Protein AF-A0A9P5VS42-F1 (afdb_monomer_lite)

Radius of gyration: 31.81 Å; chains: 1; bounding box: 63×38×118 Å

Secondary structure (DSSP, 8-state):
-----------------------HHHHHHHHHHHHHHHHHHHHHHHHHHHHHHHHHHHHS-HHHHHHHHHHHHHHHHHHHHTT-S-----HHHHHHHHHHHT-SS-B--SSTTT-B----SS--TT---SPPPPHHHHHHHHHHHHHHHHHHHHHTT---SS-S--S-HHHHHHHHHHHHHHHHHHHHHT-

Foldseek 3Di:
DDDDDDDDDDDPPPPPPPPDPCDPVNVVVVVVVVVVVVVVVLVVLLVVLLVVLVVVLVPDDPVLNVLLVVLLVVLVVLCVQLVPPDSADDLVSLVLVLCLQLDPDWDDDPDSNSIRLHDAPCQDPPDSDHDRDDLVVSVSSSVSSLSVNSVVCSVVSPDPPDDSDPSVVVVSVVSSVVSNVVVVVVVVVVD

Sequence (191 aa):
DEDASEYRSQRKGKQKAVDGTVTAADVVALQKQARDYALANALAEKQAEILSVSDRQDALAVSTKKHYRRYQAHWMNWCERKKYRDHSVTYSKFLPYVRELVAEEPIIHDDEYHSIKPIRVRADHGGLEGDLPSPETIDAYVKSVIDLYGQQMAMQGQSSSHNTVNLRTKEVVGIIKKYKLRYVLDALGSL

pLDDT: mean 72.6, std 14.82, range [41.28, 93.5]

Structure (mmCIF, N/CA/C/O backbone):
data_AF-A0A9P5VS42-F1
#
_entry.id   AF-A0A9P5VS42-F1
#
loop_
_atom_site.group_PDB
_atom_site.id
_atom_site.type_symbol
_atom_site.label_atom_id
_atom_site.label_alt_id
_atom_site.label_comp_id
_atom_site.label_asym_id
_atom_site.label_entity_id
_atom_site.label_seq_id
_atom_site.pdbx_PDB_ins_code
_atom_site.Cartn_x
_atom_site.Cartn_y
_atom_site.Cartn_z
_atom_site.occupancy
_atom_site.B_iso_or_equiv
_atom_site.auth_seq_id
_atom_site.auth_comp_id
_atom_site.auth_asym_id
_atom_site.auth_atom_id
_atom_site.pdbx_PDB_model_num
ATOM 1 N N . ASP A 1 1 ? -10.498 -24.610 95.181 1.00 41.41 1 ASP A N 1
ATOM 2 C CA . ASP A 1 1 ? -9.927 -24.771 93.835 1.00 41.41 1 ASP A CA 1
ATOM 3 C C . ASP A 1 1 ? -10.964 -25.463 92.977 1.00 41.41 1 ASP A C 1
ATOM 5 O O . ASP A 1 1 ? -11.301 -26.599 93.273 1.00 41.41 1 ASP A O 1
ATOM 9 N N . GLU A 1 2 ? -11.593 -24.906 91.957 1.00 42.28 2 GLU A N 1
ATOM 10 C CA . GLU A 1 2 ? -11.724 -23.582 91.325 1.00 42.28 2 GLU A CA 1
ATOM 11 C C . GLU A 1 2 ? -12.678 -23.927 90.152 1.00 42.28 2 GLU A C 1
ATOM 13 O O . GLU A 1 2 ? -12.458 -24.918 89.463 1.00 42.28 2 GLU A O 1
ATOM 18 N N . ASP A 1 3 ? -13.914 -23.441 90.134 1.00 46.09 3 ASP A N 1
ATOM 19 C CA . ASP A 1 3 ? -14.350 -22.200 89.478 1.00 46.09 3 ASP A CA 1
ATOM 20 C C . ASP A 1 3 ? -14.701 -22.358 87.975 1.00 46.09 3 ASP A C 1
ATOM 22 O O . ASP A 1 3 ? -14.135 -23.185 87.265 1.00 46.09 3 ASP A O 1
ATOM 26 N N . ALA A 1 4 ? -15.652 -21.522 87.535 1.00 47.88 4 ALA A N 1
ATOM 27 C CA . ALA A 1 4 ? -16.219 -21.306 86.192 1.00 47.88 4 ALA A CA 1
ATOM 28 C C . ALA A 1 4 ? -17.232 -22.365 85.681 1.00 47.88 4 ALA A C 1
ATOM 30 O O . ALA A 1 4 ? -16.880 -23.486 85.329 1.00 47.88 4 ALA A O 1
ATOM 31 N N . SER A 1 5 ? -18.556 -22.116 85.673 1.00 49.03 5 SER A N 1
ATOM 32 C CA . SER A 1 5 ? -19.288 -21.112 84.856 1.00 49.03 5 SER A CA 1
ATOM 33 C C . SER A 1 5 ? -18.984 -21.294 83.350 1.00 49.03 5 SER A C 1
ATOM 35 O O . SER A 1 5 ? -17.882 -21.644 82.965 1.00 49.03 5 SER A O 1
ATOM 37 N N . GLU A 1 6 ? -19.849 -21.141 82.357 1.00 47.03 6 GLU A N 1
ATOM 38 C CA . GLU A 1 6 ? -21.172 -20.568 82.175 1.00 47.03 6 GLU A CA 1
ATOM 39 C C . GLU A 1 6 ? -21.483 -20.763 80.666 1.00 47.03 6 GLU A C 1
ATOM 41 O O . GLU A 1 6 ? -20.594 -21.041 79.862 1.00 47.03 6 GLU A O 1
ATOM 46 N N . TYR A 1 7 ? -22.725 -20.517 80.246 1.00 51.84 7 TYR A N 1
ATOM 47 C CA . TYR A 1 7 ? -23.055 -20.052 78.887 1.00 51.84 7 TYR A CA 1
ATOM 48 C C . TYR A 1 7 ? -22.687 -20.924 77.662 1.00 51.84 7 TYR A C 1
ATOM 50 O O . TYR A 1 7 ? -21.667 -20.739 77.001 1.00 51.84 7 TYR A O 1
ATOM 58 N N . ARG A 1 8 ? -23.683 -21.653 77.137 1.00 50.41 8 ARG A N 1
ATOM 59 C CA . ARG A 1 8 ? -23.938 -21.640 75.680 1.00 50.41 8 ARG A CA 1
ATOM 60 C C . ARG A 1 8 ? -25.393 -21.319 75.385 1.00 50.41 8 ARG A C 1
ATOM 62 O O . ARG A 1 8 ? -26.233 -22.165 75.100 1.00 50.41 8 ARG A O 1
ATOM 69 N N . SER A 1 9 ? -25.637 -20.019 75.487 1.00 47.88 9 SER A N 1
ATOM 70 C CA . SER A 1 9 ? -26.827 -19.327 75.033 1.00 47.88 9 SER A CA 1
ATOM 71 C C . SER A 1 9 ? -26.975 -19.422 73.508 1.00 47.88 9 SER A C 1
ATOM 73 O O . SER A 1 9 ? -26.030 -19.221 72.745 1.00 47.88 9 SER A O 1
ATOM 75 N N . GLN A 1 10 ? -28.191 -19.777 73.107 1.00 51.59 10 GLN A N 1
ATOM 76 C CA . GLN A 1 10 ? -28.903 -19.446 71.874 1.00 51.59 10 GLN A CA 1
ATOM 77 C C . GLN A 1 10 ? -28.107 -18.742 70.754 1.00 51.59 10 GLN A C 1
ATOM 79 O O . GLN A 1 10 ? -27.810 -17.552 70.815 1.00 51.59 10 GLN A O 1
ATOM 84 N N . ARG A 1 11 ? -27.942 -19.430 69.618 1.00 48.72 11 ARG A N 1
ATOM 85 C CA . ARG A 1 11 ? -27.836 -18.782 68.300 1.00 48.72 11 ARG A CA 1
ATOM 86 C C . ARG A 1 11 ? -28.871 -19.374 67.345 1.00 48.72 11 ARG A C 1
ATOM 88 O O . ARG A 1 11 ? -28.545 -20.092 66.409 1.00 48.72 11 ARG A O 1
ATOM 95 N N . LYS A 1 12 ? -30.145 -19.035 67.568 1.00 50.22 12 LYS A N 1
ATOM 96 C CA . LYS A 1 12 ? -31.137 -19.000 66.483 1.00 50.22 12 LYS A CA 1
ATOM 97 C C . LYS A 1 12 ? -30.878 -17.724 65.686 1.00 50.22 12 LYS A C 1
ATOM 99 O O . LYS A 1 12 ? -31.441 -16.672 65.979 1.00 50.22 12 LYS A O 1
ATOM 104 N N . GLY A 1 13 ? -29.973 -17.807 64.715 1.00 45.84 13 GLY A N 1
ATOM 105 C CA . GLY A 1 13 ? -29.817 -16.768 63.708 1.00 45.84 13 GLY A CA 1
ATOM 106 C C . GLY A 1 13 ? -31.109 -16.670 62.904 1.00 45.84 13 GLY A C 1
ATOM 107 O O . GLY A 1 13 ? -31.365 -17.502 62.041 1.00 45.84 13 GLY A O 1
ATOM 108 N N . LYS A 1 14 ? -31.943 -15.673 63.216 1.00 50.69 14 LYS A N 1
ATOM 109 C CA . LYS A 1 14 ? -33.011 -15.209 62.330 1.00 50.69 14 LYS A CA 1
ATOM 110 C C . LYS A 1 14 ? -32.352 -14.773 61.020 1.00 50.69 14 LYS A C 1
ATOM 112 O O . LYS A 1 14 ? -31.826 -13.665 60.940 1.00 50.69 14 LYS A O 1
ATOM 117 N N . GLN A 1 15 ? -32.387 -15.628 60.002 1.00 46.88 15 GLN A N 1
ATOM 118 C CA . GLN A 1 15 ? -32.274 -15.178 58.621 1.00 46.88 15 GLN A CA 1
ATOM 119 C C . GLN A 1 15 ? -33.500 -14.306 58.350 1.00 46.88 15 GLN A C 1
ATOM 121 O O . GLN A 1 15 ? -34.604 -14.791 58.116 1.00 46.88 15 GLN A O 1
ATOM 126 N N . LYS A 1 16 ? -33.320 -12.993 58.503 1.00 48.88 16 LYS A N 1
ATOM 127 C CA . LYS A 1 16 ? -34.268 -11.994 58.027 1.00 48.88 16 LYS A CA 1
ATOM 128 C C . LYS A 1 16 ? -34.211 -12.087 56.502 1.00 48.88 16 LYS A C 1
ATOM 130 O O . LYS A 1 16 ? -33.216 -11.676 55.912 1.00 48.88 16 LYS A O 1
ATOM 135 N N . ALA A 1 17 ? -35.232 -12.685 55.892 1.00 51.28 17 ALA A N 1
ATOM 136 C CA . ALA A 1 17 ? -35.464 -12.550 54.464 1.00 51.28 17 ALA A CA 1
ATOM 137 C C . ALA A 1 17 ? -35.619 -11.050 54.188 1.00 51.28 17 ALA A C 1
ATOM 139 O O . ALA A 1 17 ? -36.577 -10.419 54.635 1.00 51.28 17 ALA A O 1
ATOM 140 N N . VAL A 1 18 ? -34.602 -10.456 53.569 1.00 55.94 18 VAL A N 1
ATOM 141 C CA . VAL A 1 18 ? -34.694 -9.108 53.023 1.00 55.94 18 VAL A CA 1
ATOM 142 C C . VAL A 1 18 ? -35.497 -9.263 51.740 1.00 55.94 18 VAL A C 1
ATOM 144 O O . VAL A 1 18 ? -34.938 -9.545 50.686 1.00 55.94 18 VAL A O 1
ATOM 147 N N . ASP A 1 19 ? -36.819 -9.163 51.862 1.00 55.03 19 ASP A N 1
ATOM 148 C CA . ASP A 1 19 ? -37.729 -9.056 50.724 1.00 55.03 19 ASP A CA 1
ATOM 149 C C . ASP A 1 19 ? -37.573 -7.642 50.147 1.00 55.03 19 ASP A C 1
ATOM 151 O O . ASP A 1 19 ? -38.289 -6.699 50.480 1.00 55.03 19 ASP A O 1
ATOM 155 N N . GLY A 1 20 ? -36.504 -7.458 49.376 1.00 58.47 20 GLY A N 1
ATOM 156 C CA . GLY A 1 20 ? -36.245 -6.232 48.641 1.00 58.47 20 GLY A CA 1
ATOM 157 C C . GLY A 1 20 ? -37.013 -6.270 47.330 1.00 58.47 20 GLY A C 1
ATOM 158 O O . GLY A 1 20 ? -36.518 -6.815 46.346 1.00 58.47 20 GLY A O 1
ATOM 159 N N . THR A 1 21 ? -38.214 -5.692 47.297 1.00 68.31 21 THR A N 1
ATOM 160 C CA . THR A 1 21 ? -38.896 -5.378 46.034 1.00 68.31 21 THR A CA 1
ATOM 161 C C . THR A 1 21 ? -38.034 -4.403 45.241 1.00 68.31 21 THR A C 1
ATOM 163 O O . THR A 1 21 ? -37.973 -3.219 45.566 1.00 68.31 21 THR A O 1
ATOM 166 N N . VAL A 1 22 ? -37.355 -4.916 44.215 1.00 70.25 22 VAL A N 1
ATOM 167 C CA . VAL A 1 22 ? -36.596 -4.120 43.245 1.00 70.25 22 VAL A CA 1
ATOM 168 C C . VAL A 1 22 ? -37.559 -3.144 42.579 1.00 70.25 22 VAL A C 1
ATOM 170 O O . VAL A 1 22 ? -38.536 -3.556 41.949 1.00 70.25 22 VAL A O 1
ATOM 173 N N . THR A 1 23 ? -37.315 -1.846 42.735 1.00 79.69 23 THR A N 1
ATOM 174 C CA . THR A 1 23 ? -38.183 -0.822 42.155 1.00 79.69 23 THR A CA 1
ATOM 175 C C . THR A 1 23 ? -37.806 -0.559 40.699 1.00 79.69 23 THR A C 1
ATOM 177 O O . THR A 1 23 ? -36.676 -0.794 40.271 1.00 79.69 23 THR A O 1
ATOM 180 N N . ALA A 1 24 ? -38.737 -0.017 39.909 1.00 76.56 24 ALA A N 1
ATOM 181 C CA . ALA A 1 24 ? -38.441 0.395 38.535 1.00 76.56 24 ALA A CA 1
ATOM 182 C C . ALA A 1 24 ? -37.289 1.422 38.463 1.00 76.56 24 ALA A C 1
ATOM 184 O O . ALA A 1 24 ? -36.537 1.434 37.490 1.00 76.56 24 ALA A O 1
ATOM 185 N N . ALA A 1 25 ? -37.112 2.242 39.506 1.00 77.19 25 ALA A N 1
ATOM 186 C CA . ALA A 1 25 ? -35.998 3.180 39.616 1.00 77.19 25 ALA A CA 1
ATOM 187 C C . ALA A 1 25 ? -34.649 2.460 39.796 1.00 77.19 25 ALA A C 1
ATOM 189 O O . ALA A 1 25 ? -33.671 2.847 39.155 1.00 77.19 25 ALA A O 1
ATOM 190 N N . ASP A 1 26 ? -34.611 1.377 40.580 1.00 79.69 26 ASP A N 1
ATOM 191 C CA . ASP A 1 26 ? -33.409 0.551 40.760 1.00 79.69 26 ASP A CA 1
ATOM 192 C C . ASP A 1 26 ? -33.008 -0.139 39.450 1.00 79.69 26 ASP A C 1
ATOM 194 O O . ASP A 1 26 ? -31.829 -0.173 39.095 1.00 79.69 26 ASP A O 1
ATOM 198 N N . VAL A 1 27 ? -33.989 -0.619 38.676 1.00 75.75 27 VAL A N 1
ATOM 199 C CA . VAL A 1 27 ? -33.749 -1.213 37.349 1.00 75.75 27 VAL A CA 1
ATOM 200 C C . VAL A 1 27 ? -33.161 -0.184 36.379 1.00 75.75 27 VAL A C 1
ATOM 202 O O . VAL A 1 27 ? -32.205 -0.490 35.666 1.00 75.75 27 VAL A O 1
ATOM 205 N N . VAL A 1 28 ? -33.680 1.048 36.361 1.00 79.12 28 VAL A N 1
ATOM 206 C CA . VAL A 1 28 ? -33.161 2.126 35.499 1.00 79.12 28 VAL A CA 1
ATOM 207 C C . VAL A 1 28 ? -31.752 2.552 35.921 1.00 79.12 28 VAL A C 1
ATOM 209 O O . VAL A 1 28 ? -30.892 2.759 35.061 1.00 79.12 28 VAL A O 1
ATOM 212 N N . ALA A 1 29 ? -31.480 2.641 37.225 1.00 79.25 29 ALA A N 1
ATOM 213 C CA . ALA A 1 29 ? -30.151 2.955 37.745 1.00 79.25 29 ALA A CA 1
ATOM 214 C C . ALA A 1 29 ? -29.123 1.871 37.374 1.00 79.25 29 ALA A C 1
ATOM 216 O O . ALA A 1 29 ? -28.041 2.197 36.884 1.00 79.25 29 ALA A O 1
ATOM 217 N N . LEU A 1 30 ? -29.492 0.593 37.504 1.00 77.44 30 LEU A N 1
ATOM 218 C CA . LEU A 1 30 ? -28.666 -0.547 37.090 1.00 77.44 30 LEU A CA 1
ATOM 219 C C . LEU A 1 30 ? -28.407 -0.557 35.578 1.00 77.44 30 LEU A C 1
ATOM 221 O O . LEU A 1 30 ? -27.278 -0.788 35.147 1.00 77.44 30 LEU A O 1
ATOM 225 N N . GLN A 1 31 ? -29.418 -0.259 34.757 1.00 79.06 31 GLN A N 1
ATOM 226 C CA . GLN A 1 31 ? -29.252 -0.153 33.303 1.00 79.06 31 GLN A CA 1
ATOM 227 C C . GLN A 1 31 ? -28.325 0.997 32.906 1.00 79.06 31 GLN A C 1
ATOM 229 O O . GLN A 1 31 ? -27.511 0.843 31.992 1.00 79.06 31 GLN A O 1
ATOM 234 N N . LYS A 1 32 ? -28.428 2.144 33.586 1.00 81.38 32 LYS A N 1
ATOM 235 C CA . LYS A 1 32 ? -27.532 3.281 33.364 1.00 81.38 32 LYS A CA 1
ATOM 236 C C . LYS A 1 32 ? -26.095 2.914 33.727 1.00 81.38 32 LYS A C 1
ATOM 238 O O . LYS A 1 32 ? -25.204 3.092 32.907 1.00 81.38 32 LYS A O 1
ATOM 243 N N . GLN A 1 33 ? -25.888 2.305 34.892 1.00 78.56 33 GLN A N 1
ATOM 244 C CA . GLN A 1 33 ? -24.569 1.864 35.335 1.00 78.56 33 GLN A CA 1
ATOM 245 C C . GLN A 1 33 ? -23.955 0.829 34.381 1.00 78.56 33 GLN A C 1
ATOM 247 O O . GLN A 1 33 ? -22.779 0.935 34.049 1.00 78.56 33 GLN A O 1
ATOM 252 N N . ALA A 1 34 ?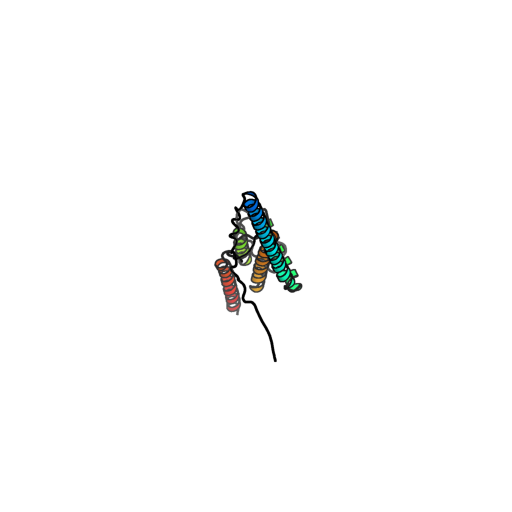 -24.744 -0.127 33.882 1.00 76.50 34 ALA A N 1
ATOM 253 C CA . ALA A 1 34 ? -24.283 -1.103 32.896 1.00 76.50 34 ALA A CA 1
ATOM 254 C C . ALA A 1 34 ? -23.879 -0.448 31.562 1.00 76.50 34 ALA A C 1
ATOM 256 O O . ALA A 1 34 ? -22.876 -0.838 30.965 1.00 76.50 34 ALA A O 1
ATOM 257 N N . ARG A 1 35 ? -24.624 0.570 31.105 1.00 73.88 35 ARG A N 1
ATOM 258 C CA . ARG A 1 35 ? -24.271 1.353 29.908 1.00 73.88 35 ARG A CA 1
ATOM 259 C C . ARG A 1 35 ? -22.996 2.161 30.104 1.00 73.88 35 ARG A C 1
ATOM 261 O O . ARG A 1 35 ? -22.143 2.143 29.224 1.00 73.88 35 ARG A O 1
ATOM 268 N N . ASP A 1 36 ? -22.857 2.823 31.245 1.00 74.25 36 ASP A N 1
ATOM 269 C CA . ASP A 1 36 ? -21.676 3.627 31.561 1.00 74.25 36 ASP A CA 1
ATOM 270 C C . ASP A 1 36 ? -20.424 2.735 31.649 1.00 74.25 36 ASP A C 1
ATOM 272 O O . ASP A 1 36 ? -19.368 3.092 31.129 1.00 74.25 36 ASP A O 1
ATOM 276 N N . TYR A 1 37 ? -20.557 1.525 32.203 1.00 73.81 37 TYR A N 1
ATOM 277 C CA . TYR A 1 37 ? -19.478 0.534 32.242 1.00 73.81 37 TYR A CA 1
ATOM 278 C C . TYR A 1 37 ? -19.110 0.007 30.849 1.00 73.81 37 TYR A C 1
ATOM 280 O O . TYR A 1 37 ? -17.931 -0.109 30.516 1.00 73.81 37 TYR A O 1
ATOM 288 N N . ALA A 1 38 ? -20.108 -0.282 30.009 1.00 71.06 38 ALA A N 1
ATOM 289 C CA . ALA A 1 38 ? -19.880 -0.703 28.628 1.00 71.06 38 ALA A CA 1
ATOM 290 C C . ALA A 1 38 ? -19.185 0.396 27.807 1.00 71.06 38 ALA A C 1
ATOM 292 O O . ALA A 1 38 ? -18.282 0.103 27.025 1.00 71.06 38 ALA A O 1
ATOM 293 N N . LEU A 1 39 ? -19.562 1.661 28.019 1.00 73.31 39 LEU A N 1
ATOM 294 C CA . LEU A 1 39 ? -18.928 2.809 27.377 1.00 73.31 39 LEU A CA 1
ATOM 295 C C . LEU A 1 39 ? -17.478 2.993 27.844 1.00 73.31 39 LEU A C 1
ATOM 297 O O . LEU A 1 39 ? -16.599 3.224 27.017 1.00 73.31 39 LEU A O 1
ATOM 301 N N . ALA A 1 40 ? -17.218 2.864 29.147 1.00 67.38 40 ALA A N 1
ATOM 302 C CA . ALA A 1 40 ? -15.873 2.969 29.707 1.00 67.38 40 ALA A CA 1
ATOM 303 C C . ALA A 1 40 ? -14.943 1.863 29.183 1.00 67.38 40 ALA A C 1
ATOM 305 O O . ALA A 1 40 ? -13.818 2.156 28.780 1.00 67.38 40 ALA A O 1
ATOM 306 N N . ASN A 1 41 ? -15.425 0.619 29.107 1.00 69.25 41 ASN A N 1
ATOM 307 C CA . ASN A 1 41 ? -14.664 -0.488 28.522 1.00 69.25 41 ASN A CA 1
ATOM 308 C C . ASN A 1 41 ? -14.394 -0.262 27.031 1.00 69.25 41 ASN A C 1
ATOM 310 O O . ASN A 1 41 ? -13.257 -0.411 26.593 1.00 69.25 41 ASN A O 1
ATOM 314 N N . ALA A 1 42 ? -15.396 0.183 26.266 1.00 62.47 42 ALA A N 1
ATOM 315 C CA . ALA A 1 42 ? -15.212 0.507 24.854 1.00 62.47 42 ALA A CA 1
ATOM 316 C C . ALA A 1 42 ? -14.181 1.633 24.649 1.00 62.47 42 ALA A C 1
ATOM 318 O O . ALA A 1 42 ? -13.368 1.564 23.731 1.00 62.47 42 ALA A O 1
ATOM 319 N N . LEU A 1 43 ? -14.170 2.657 25.509 1.00 65.06 43 LEU A N 1
ATOM 320 C CA . LEU A 1 43 ? -13.175 3.734 25.467 1.00 65.06 43 LEU A CA 1
ATOM 321 C C . LEU A 1 43 ? -11.764 3.248 25.820 1.00 65.06 43 LEU A C 1
ATOM 323 O O . LEU A 1 43 ? -10.809 3.621 25.139 1.00 65.06 43 LEU A O 1
ATOM 327 N N . ALA A 1 44 ? -11.632 2.401 26.841 1.00 63.06 44 ALA A N 1
ATOM 328 C CA . ALA A 1 44 ? -10.350 1.826 27.238 1.00 63.06 44 ALA A CA 1
ATOM 329 C C . ALA A 1 44 ? -9.769 0.921 26.137 1.00 63.06 44 ALA A C 1
ATOM 331 O O . ALA A 1 44 ? -8.586 1.025 25.812 1.00 63.06 44 ALA A O 1
ATOM 332 N N . GLU A 1 45 ? -10.607 0.097 25.502 1.00 64.62 45 GLU A N 1
ATOM 333 C CA . GLU A 1 45 ? -10.225 -0.715 24.342 1.00 64.62 45 GLU A CA 1
ATOM 334 C C . GLU A 1 45 ? -9.769 0.161 23.164 1.00 64.62 45 GLU A C 1
ATOM 336 O O . GLU A 1 45 ? -8.741 -0.125 22.548 1.00 64.62 45 GLU A O 1
ATOM 341 N N . LYS A 1 46 ? -10.463 1.278 22.894 1.00 58.34 46 LYS A N 1
ATOM 342 C CA . LYS A 1 46 ? -10.052 2.250 21.863 1.00 58.34 46 LYS A CA 1
ATOM 343 C C . LYS A 1 46 ? -8.703 2.890 22.167 1.00 58.34 46 LYS A C 1
ATOM 345 O O . LYS A 1 46 ? -7.876 3.013 21.266 1.00 58.34 46 LYS A O 1
ATOM 350 N N . GLN A 1 47 ? -8.464 3.292 23.414 1.00 57.34 47 GLN A N 1
ATOM 351 C CA . GLN A 1 47 ? -7.182 3.871 23.818 1.00 57.34 47 GLN A CA 1
ATOM 352 C C . GLN A 1 47 ? -6.038 2.861 23.697 1.00 57.34 47 GLN A C 1
ATOM 354 O O . GLN A 1 47 ? -4.990 3.212 23.161 1.00 57.34 47 GLN A O 1
ATOM 359 N N . ALA A 1 48 ? -6.241 1.609 24.113 1.00 56.44 48 ALA A N 1
ATOM 360 C CA . ALA A 1 48 ? -5.235 0.555 23.981 1.00 56.44 48 ALA A CA 1
ATOM 361 C C . ALA A 1 48 ? -4.889 0.250 22.511 1.00 56.44 48 ALA A C 1
ATOM 363 O O . ALA A 1 48 ? -3.724 0.051 22.169 1.00 56.44 48 ALA A O 1
ATOM 364 N N . GLU A 1 49 ? -5.880 0.264 21.619 1.00 56.62 49 GLU A N 1
ATOM 365 C CA . GLU A 1 49 ? -5.679 0.029 20.187 1.00 56.62 49 GLU A CA 1
ATOM 366 C C . GLU A 1 49 ? -4.898 1.171 19.514 1.00 56.62 49 GLU A C 1
ATOM 368 O O . GLU A 1 49 ? -3.937 0.910 18.785 1.00 56.62 49 GLU A O 1
ATOM 373 N N . ILE A 1 50 ? -5.245 2.429 19.810 1.00 56.66 50 ILE A N 1
ATOM 374 C CA . IL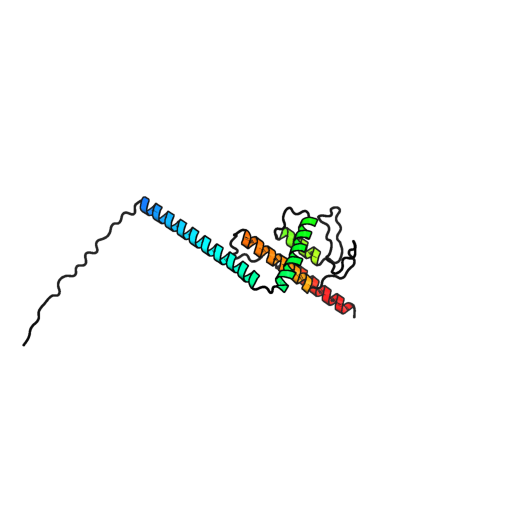E A 1 50 ? -4.523 3.614 19.316 1.00 56.66 50 ILE A CA 1
ATOM 375 C C . ILE A 1 50 ? -3.064 3.589 19.784 1.00 56.66 50 ILE A C 1
ATOM 377 O O . ILE A 1 50 ? -2.157 3.821 18.980 1.00 56.66 50 ILE A O 1
ATOM 381 N N . LEU A 1 51 ? -2.833 3.249 21.056 1.00 57.84 51 LEU A N 1
ATOM 382 C CA . LEU A 1 51 ? -1.487 3.093 21.604 1.00 57.84 51 LEU A CA 1
ATOM 383 C C . LEU A 1 51 ? -0.721 1.977 20.883 1.00 57.84 51 LEU A C 1
ATOM 385 O O . LEU A 1 51 ? 0.410 2.204 20.478 1.00 57.84 51 LEU A O 1
ATOM 389 N N . SER A 1 52 ? -1.348 0.835 20.576 1.00 61.25 52 SER A N 1
ATOM 390 C CA . SER A 1 52 ? -0.679 -0.272 19.867 1.00 61.25 52 SER A CA 1
ATOM 391 C C . SER A 1 52 ? -0.211 0.080 18.446 1.00 61.25 52 SER A C 1
ATOM 393 O O . SER A 1 52 ? 0.821 -0.410 17.979 1.00 61.25 52 SER A O 1
ATOM 395 N N . VAL A 1 53 ? -0.947 0.947 17.743 1.00 57.84 53 VAL A N 1
ATOM 396 C CA . VAL A 1 53 ? -0.566 1.427 16.407 1.00 57.84 53 VAL A CA 1
ATOM 397 C C . VAL A 1 53 ? 0.537 2.478 16.511 1.00 57.84 53 VAL A C 1
ATOM 399 O O . VAL A 1 53 ? 1.477 2.438 15.714 1.00 57.84 53 VAL A O 1
ATOM 402 N N . SER A 1 54 ? 0.469 3.357 17.515 1.00 57.66 54 SER A N 1
ATOM 403 C CA . SER A 1 54 ? 1.539 4.308 17.837 1.00 57.66 54 SER A CA 1
ATOM 404 C C . SER A 1 54 ? 2.838 3.582 18.196 1.00 57.66 54 SER A C 1
ATOM 406 O O . SER A 1 54 ? 3.876 3.854 17.601 1.00 57.66 54 SER A O 1
ATOM 408 N N . ASP A 1 55 ? 2.771 2.572 19.061 1.00 57.94 55 ASP A N 1
ATOM 409 C CA . ASP A 1 55 ? 3.915 1.763 19.485 1.00 57.94 55 ASP A CA 1
ATOM 410 C C . ASP A 1 55 ? 4.525 0.993 18.310 1.00 57.94 55 ASP A C 1
ATOM 412 O O . ASP A 1 55 ? 5.745 0.896 18.181 1.00 57.94 55 ASP A O 1
ATOM 416 N N . ARG A 1 56 ? 3.695 0.482 17.390 1.00 60.66 56 ARG A N 1
ATOM 417 C CA . ARG A 1 56 ? 4.179 -0.167 16.164 1.00 60.66 56 ARG A CA 1
ATOM 418 C C . ARG A 1 56 ? 4.872 0.821 15.232 1.00 60.66 56 ARG A C 1
ATOM 420 O O . ARG A 1 56 ? 5.884 0.469 14.626 1.00 60.66 56 ARG A O 1
ATOM 427 N N . GLN A 1 57 ? 4.350 2.041 15.110 1.00 61.81 57 GLN A N 1
ATOM 428 C CA . GLN A 1 57 ? 5.027 3.097 14.368 1.00 61.81 57 GLN A CA 1
ATOM 429 C C . GLN A 1 57 ? 6.339 3.479 15.038 1.00 61.81 57 GLN A C 1
ATOM 431 O O . GLN A 1 57 ? 7.315 3.697 14.327 1.00 61.81 57 GLN A O 1
ATOM 436 N N . ASP A 1 58 ? 6.400 3.541 16.363 1.00 61.88 58 ASP A N 1
ATOM 437 C CA . ASP A 1 58 ? 7.599 3.890 17.125 1.00 61.88 58 ASP A CA 1
ATOM 438 C C . ASP A 1 58 ? 8.651 2.785 17.163 1.00 61.88 58 ASP A C 1
ATOM 440 O O . ASP A 1 58 ? 9.844 3.087 17.147 1.00 61.88 58 ASP A O 1
ATOM 444 N N . ALA A 1 59 ? 8.234 1.527 17.033 1.00 64.19 59 ALA A N 1
ATOM 445 C CA . ALA A 1 59 ? 9.119 0.382 16.860 1.00 64.19 59 ALA A CA 1
ATOM 446 C C . ALA A 1 59 ? 9.813 0.335 15.483 1.00 64.19 59 ALA A C 1
ATOM 448 O O . ALA A 1 59 ? 10.824 -0.354 15.325 1.00 64.19 59 ALA A O 1
ATOM 449 N N . LEU A 1 60 ? 9.307 1.045 14.465 1.00 69.31 60 LEU A N 1
ATOM 450 C CA . LEU A 1 60 ? 9.971 1.112 13.161 1.00 69.31 60 LEU A CA 1
ATOM 451 C C . LEU A 1 60 ? 11.194 2.033 13.216 1.00 69.31 60 LEU A C 1
ATOM 453 O O . LEU A 1 60 ? 11.109 3.194 13.623 1.00 69.31 60 LEU A O 1
ATOM 457 N N . ALA A 1 61 ? 12.322 1.553 12.686 1.00 76.88 61 ALA A N 1
ATOM 458 C CA . ALA A 1 61 ? 13.518 2.371 12.521 1.00 76.88 61 ALA A CA 1
ATOM 459 C C . ALA A 1 61 ? 13.208 3.658 11.730 1.00 76.88 61 ALA A C 1
ATOM 461 O O . ALA A 1 61 ? 12.484 3.629 10.731 1.00 76.88 61 ALA A O 1
ATOM 462 N N . VAL A 1 62 ? 13.801 4.788 12.131 1.00 77.56 62 VAL A N 1
ATOM 463 C CA . VAL A 1 62 ? 13.568 6.114 11.515 1.00 77.56 62 VAL A CA 1
ATOM 464 C C . VAL A 1 62 ? 13.805 6.098 10.000 1.00 77.56 62 VAL A C 1
ATOM 466 O O . VAL A 1 62 ? 13.036 6.690 9.238 1.00 77.56 62 VAL A O 1
ATOM 469 N N . SER A 1 63 ? 14.826 5.368 9.546 1.00 77.25 63 SER A N 1
ATOM 470 C CA . SER A 1 63 ? 15.102 5.143 8.123 1.00 77.25 63 SER A CA 1
ATOM 471 C C . SER A 1 63 ? 13.932 4.456 7.413 1.00 77.25 63 SER A C 1
ATOM 473 O O . SER A 1 63 ? 13.509 4.898 6.346 1.00 77.25 63 SER A O 1
ATOM 475 N N . THR A 1 64 ? 13.344 3.435 8.036 1.00 75.19 64 THR A N 1
ATOM 476 C CA . THR A 1 64 ? 12.191 2.697 7.502 1.00 75.19 64 THR A CA 1
ATOM 477 C C . THR A 1 64 ? 10.954 3.587 7.430 1.00 75.19 64 THR A C 1
ATOM 479 O O . THR A 1 64 ? 10.300 3.616 6.389 1.00 75.19 64 THR A O 1
ATOM 482 N N . LYS A 1 65 ? 10.685 4.407 8.461 1.00 76.62 65 LYS A N 1
ATOM 483 C CA . LYS A 1 65 ? 9.589 5.396 8.425 1.00 76.62 65 LYS A CA 1
ATOM 484 C C . LYS A 1 65 ? 9.760 6.373 7.256 1.00 76.62 65 LYS A C 1
ATOM 486 O O . LYS A 1 65 ? 8.808 6.650 6.528 1.00 76.62 65 LYS A O 1
ATOM 491 N N . LYS A 1 66 ? 10.983 6.873 7.037 1.00 81.50 66 LYS A N 1
ATOM 492 C CA . LYS A 1 66 ? 11.302 7.776 5.919 1.00 81.50 66 LYS A CA 1
ATOM 493 C C . LYS A 1 66 ? 11.057 7.109 4.562 1.00 81.50 66 LYS A C 1
ATOM 495 O O . LYS A 1 66 ? 10.464 7.732 3.682 1.00 81.50 66 LYS A O 1
ATOM 500 N N . HIS A 1 67 ? 11.467 5.851 4.397 1.00 81.88 67 HIS A N 1
ATOM 501 C CA . HIS A 1 67 ? 11.207 5.091 3.173 1.00 81.88 67 HIS A CA 1
ATOM 502 C C . HIS A 1 67 ? 9.712 4.853 2.947 1.00 81.88 67 HIS A C 1
ATOM 504 O O . HIS A 1 67 ? 9.222 5.086 1.843 1.00 81.88 67 HIS A O 1
ATOM 510 N N . TYR A 1 68 ? 8.967 4.474 3.986 1.00 86.50 68 TYR A N 1
ATOM 511 C CA . TYR A 1 68 ? 7.529 4.221 3.876 1.00 86.50 68 TYR A CA 1
ATOM 512 C C . TYR A 1 68 ? 6.766 5.472 3.460 1.00 86.50 68 TYR A C 1
ATOM 514 O O . TYR A 1 68 ? 5.935 5.382 2.565 1.00 86.50 68 TYR A O 1
ATOM 522 N N . ARG A 1 69 ? 7.117 6.650 3.989 1.00 86.75 69 ARG A N 1
ATOM 523 C CA . ARG A 1 69 ? 6.517 7.921 3.547 1.00 86.75 69 ARG A CA 1
ATOM 524 C C . ARG A 1 69 ? 6.686 8.160 2.046 1.00 86.75 69 ARG A C 1
ATOM 526 O O . ARG A 1 69 ? 5.738 8.579 1.391 1.00 86.75 69 ARG A O 1
ATOM 533 N N . ARG A 1 70 ? 7.861 7.859 1.478 1.00 88.12 70 ARG A N 1
ATOM 534 C CA . ARG A 1 70 ? 8.097 7.990 0.027 1.00 88.12 70 ARG A CA 1
ATOM 535 C C . ARG A 1 70 ? 7.197 7.048 -0.777 1.00 88.12 70 ARG A C 1
ATOM 537 O O . ARG A 1 70 ? 6.627 7.459 -1.784 1.00 88.12 70 ARG A O 1
ATOM 544 N N . TYR A 1 71 ? 7.054 5.802 -0.339 1.00 90.00 71 TYR A N 1
ATOM 545 C CA . TYR A 1 71 ? 6.206 4.817 -1.014 1.00 90.00 71 TYR A CA 1
ATOM 546 C C . TYR A 1 71 ? 4.703 5.090 -0.827 1.00 90.00 71 TYR A C 1
ATOM 548 O O . TYR A 1 71 ? 3.918 4.877 -1.747 1.00 90.00 71 TYR A O 1
ATOM 556 N N . GLN A 1 72 ? 4.302 5.647 0.314 1.00 92.25 72 GLN A N 1
ATOM 557 C CA . GLN A 1 72 ? 2.936 6.108 0.567 1.00 92.25 72 GLN A CA 1
ATOM 558 C C . GLN A 1 72 ? 2.587 7.337 -0.278 1.00 92.25 72 GLN A C 1
ATOM 560 O O . GLN A 1 72 ? 1.490 7.403 -0.825 1.00 92.25 72 GLN A O 1
ATOM 565 N N . ALA A 1 73 ? 3.522 8.272 -0.471 1.00 89.88 73 ALA A N 1
ATOM 566 C CA . ALA A 1 73 ? 3.333 9.383 -1.405 1.00 89.88 73 ALA A CA 1
ATOM 567 C C . ALA A 1 73 ? 3.110 8.878 -2.840 1.00 89.88 73 ALA A C 1
ATOM 569 O O . ALA A 1 73 ? 2.243 9.376 -3.550 1.00 89.88 73 ALA A O 1
ATOM 570 N N . HIS A 1 74 ? 3.824 7.824 -3.246 1.00 91.50 74 HIS A N 1
ATOM 571 C CA . HIS A 1 74 ? 3.593 7.189 -4.542 1.00 91.50 74 HIS A CA 1
ATOM 572 C C . HIS A 1 74 ? 2.170 6.610 -4.673 1.00 91.50 74 HIS A C 1
ATOM 574 O O . HIS A 1 74 ? 1.539 6.770 -5.715 1.00 91.50 74 HIS A O 1
ATOM 580 N N . TRP A 1 75 ? 1.632 5.987 -3.620 1.00 93.50 75 TRP A N 1
ATOM 581 C CA . TRP A 1 75 ? 0.231 5.548 -3.583 1.00 93.50 75 TRP A CA 1
ATOM 582 C C . TRP A 1 75 ? -0.761 6.711 -3.737 1.00 93.50 75 TRP A C 1
ATOM 584 O O . TRP A 1 75 ? -1.740 6.586 -4.473 1.00 93.50 75 TRP A O 1
ATOM 594 N N . MET A 1 76 ? -0.514 7.844 -3.074 1.00 93.31 76 MET A N 1
ATOM 595 C CA . MET A 1 76 ? -1.369 9.033 -3.186 1.00 93.31 76 MET A CA 1
ATOM 596 C C . MET A 1 76 ? -1.351 9.588 -4.614 1.00 93.31 76 MET A C 1
ATOM 598 O O . MET A 1 76 ? -2.406 9.703 -5.230 1.00 93.31 76 MET A O 1
ATOM 602 N N . ASN A 1 77 ? -0.163 9.780 -5.193 1.00 90.81 77 ASN A N 1
ATOM 603 C CA . ASN A 1 77 ? -0.007 10.219 -6.584 1.00 90.81 77 ASN A CA 1
ATOM 604 C C . ASN A 1 77 ? -0.689 9.255 -7.567 1.00 90.81 77 ASN A C 1
ATOM 606 O O . ASN A 1 77 ? -1.295 9.665 -8.558 1.00 90.81 77 ASN A O 1
ATOM 610 N N . TRP A 1 78 ? -0.606 7.949 -7.295 1.00 92.31 78 TRP A N 1
ATOM 611 C CA . TRP A 1 78 ? -1.316 6.944 -8.072 1.00 92.31 78 TRP A CA 1
ATOM 612 C C . TRP A 1 78 ? -2.833 7.124 -7.969 1.00 92.31 78 TRP A C 1
ATOM 614 O O . TRP A 1 78 ? -3.505 7.101 -9.000 1.00 92.31 78 TRP A O 1
ATOM 624 N N . CYS A 1 79 ? -3.370 7.357 -6.768 1.00 92.31 79 CYS A N 1
ATOM 625 C CA . CYS A 1 79 ? -4.797 7.606 -6.577 1.00 92.31 79 CYS A CA 1
ATOM 626 C C . CYS A 1 79 ? -5.271 8.857 -7.332 1.00 92.31 79 CYS A C 1
ATOM 628 O O . CYS A 1 79 ? -6.327 8.820 -7.963 1.00 92.31 79 CYS A O 1
ATOM 630 N N . GLU A 1 80 ? -4.478 9.930 -7.311 1.00 90.88 80 GLU A N 1
ATOM 631 C CA . GLU A 1 80 ? -4.756 11.186 -8.019 1.00 90.88 80 GLU A CA 1
ATOM 632 C C . GLU A 1 80 ? -4.745 11.009 -9.540 1.00 90.88 80 GLU A C 1
ATOM 634 O O . GLU A 1 80 ? -5.666 11.455 -10.232 1.00 90.88 80 GLU A O 1
ATOM 639 N N . ARG A 1 81 ? -3.743 10.303 -10.080 1.00 88.31 81 ARG A N 1
ATOM 640 C CA . ARG A 1 81 ? -3.682 9.963 -11.510 1.00 88.31 81 ARG A CA 1
ATOM 641 C C . ARG A 1 81 ? -4.890 9.132 -11.929 1.00 88.31 81 ARG A C 1
ATOM 643 O O . ARG A 1 81 ? -5.486 9.383 -12.970 1.00 88.31 81 ARG A O 1
ATOM 650 N N . LYS A 1 82 ? -5.288 8.189 -11.078 1.00 88.62 82 LYS A N 1
ATOM 651 C CA . LYS A 1 82 ? -6.505 7.393 -11.220 1.00 88.62 82 LYS A CA 1
ATOM 652 C C . LYS A 1 82 ? -7.757 8.141 -10.755 1.00 88.62 82 LYS A C 1
ATOM 654 O O . LYS A 1 82 ? -8.746 7.490 -10.489 1.00 88.62 82 LYS A O 1
ATOM 659 N N . LYS A 1 83 ? -7.756 9.470 -10.600 1.00 90.44 83 LYS A N 1
ATOM 660 C CA . LYS A 1 83 ? -8.940 10.300 -10.275 1.00 90.44 83 LYS A CA 1
ATOM 661 C C . LYS A 1 83 ? -9.838 9.757 -9.148 1.00 90.44 83 LYS A C 1
ATOM 663 O O . LYS A 1 83 ? -11.047 10.000 -9.146 1.00 90.44 83 LYS A O 1
ATOM 668 N N . TYR A 1 84 ? -9.281 9.027 -8.181 1.00 91.06 84 TYR A N 1
ATOM 669 C CA . TYR A 1 84 ? -10.045 8.619 -7.008 1.00 91.06 84 TYR A CA 1
ATOM 670 C C . TYR A 1 84 ? -10.322 9.850 -6.145 1.00 91.06 84 TYR A C 1
ATOM 672 O O . TYR A 1 84 ? -9.492 10.748 -6.040 1.00 91.06 84 TYR A O 1
ATOM 680 N N . ARG A 1 85 ? -11.501 9.890 -5.516 1.00 90.75 85 ARG A N 1
ATOM 681 C CA . ARG A 1 85 ? -11.900 11.020 -4.660 1.00 90.75 85 ARG A CA 1
ATOM 682 C C . ARG A 1 85 ? -11.070 11.125 -3.381 1.00 90.75 85 ARG A C 1
ATOM 684 O O . ARG A 1 85 ? -10.996 12.196 -2.793 1.00 90.75 85 ARG A O 1
ATOM 691 N N . ASP A 1 86 ? -10.501 10.010 -2.935 1.00 92.94 86 ASP A N 1
ATOM 692 C CA . ASP A 1 86 ? -9.778 9.890 -1.678 1.00 92.94 86 ASP A CA 1
ATOM 693 C C . ASP A 1 86 ? -8.601 8.905 -1.775 1.00 92.94 86 ASP A C 1
ATOM 695 O O . ASP A 1 86 ? -8.552 8.003 -2.620 1.00 92.94 86 ASP A O 1
ATOM 699 N N . HIS A 1 87 ? -7.661 9.044 -0.840 1.00 93.19 87 HIS A N 1
ATOM 700 C CA . HIS A 1 87 ? -6.454 8.213 -0.737 1.00 93.19 87 HIS A CA 1
ATOM 701 C C . HIS A 1 87 ? -6.632 7.006 0.197 1.00 93.19 87 HIS A C 1
ATOM 703 O O . HIS A 1 87 ? -5.650 6.396 0.633 1.00 93.19 87 HIS A O 1
ATOM 709 N N . SER A 1 88 ? -7.883 6.661 0.523 1.00 91.81 88 SER A N 1
ATOM 710 C CA . SER A 1 88 ? -8.209 5.497 1.346 1.00 91.81 88 SER A CA 1
ATOM 711 C C . SER A 1 88 ? -7.706 4.209 0.701 1.00 91.81 88 SER A C 1
ATOM 713 O O . SER A 1 88 ? -7.871 3.989 -0.505 1.00 91.81 88 SER A O 1
ATOM 715 N N . VAL A 1 89 ? -7.100 3.343 1.505 1.00 89.12 89 VAL A N 1
ATOM 716 C CA . VAL A 1 89 ? -6.650 2.026 1.071 1.00 89.12 89 VAL A CA 1
ATOM 717 C C . VAL A 1 89 ? -7.839 1.077 1.119 1.00 89.12 89 VAL A C 1
ATOM 719 O O . VAL A 1 89 ? -8.338 0.709 2.177 1.00 89.12 89 VAL A O 1
ATOM 722 N N . THR A 1 90 ? -8.298 0.675 -0.059 1.00 88.94 90 THR A N 1
ATOM 723 C CA . THR A 1 90 ? -9.377 -0.301 -0.240 1.00 88.94 90 THR A CA 1
ATOM 724 C C . THR A 1 90 ? -8.906 -1.395 -1.184 1.00 88.94 90 THR A C 1
ATOM 726 O O . THR A 1 90 ? -8.021 -1.170 -2.011 1.00 88.94 90 THR A O 1
ATOM 729 N N . TYR A 1 91 ? -9.500 -2.586 -1.100 1.00 83.19 91 TYR A N 1
ATOM 730 C CA . TYR A 1 91 ? -9.116 -3.701 -1.970 1.00 83.19 91 TYR A CA 1
ATOM 731 C C . TYR A 1 91 ? -9.241 -3.365 -3.462 1.00 83.19 91 TYR A C 1
ATOM 733 O O . TYR A 1 91 ? -8.344 -3.674 -4.247 1.00 83.19 91 TYR A O 1
ATOM 741 N N . SER A 1 92 ? -10.332 -2.690 -3.836 1.00 85.19 92 SER A N 1
ATOM 742 C CA . SER A 1 92 ? -10.627 -2.290 -5.215 1.00 85.19 92 SER A CA 1
ATOM 743 C C . SER A 1 92 ? -9.579 -1.347 -5.803 1.00 85.19 92 SER A C 1
ATOM 745 O O . SER A 1 92 ? -9.365 -1.378 -7.007 1.00 85.19 92 SER A O 1
ATOM 747 N N . LYS A 1 93 ? -8.894 -0.556 -4.970 1.00 89.81 93 LYS A N 1
ATOM 748 C CA . LYS A 1 93 ? -7.766 0.293 -5.380 1.00 89.81 93 LYS A CA 1
ATOM 749 C C . LYS A 1 93 ? -6.432 -0.444 -5.294 1.00 89.81 93 LYS A C 1
ATOM 751 O O . LYS A 1 93 ? -5.583 -0.324 -6.173 1.00 89.81 93 LYS A O 1
ATOM 756 N N . PHE A 1 94 ? -6.249 -1.228 -4.235 1.00 89.75 94 PHE A N 1
ATOM 757 C CA . PHE A 1 94 ? -4.971 -1.852 -3.920 1.00 89.75 94 PHE A CA 1
ATOM 758 C C . PHE A 1 94 ? -4.572 -2.926 -4.931 1.00 89.75 94 PHE A C 1
ATOM 760 O O . PHE A 1 94 ? -3.419 -2.978 -5.348 1.00 89.75 94 PHE A O 1
ATOM 767 N N . LEU A 1 95 ? -5.515 -3.755 -5.378 1.00 86.56 95 LEU A N 1
ATOM 768 C CA . LEU A 1 95 ? -5.213 -4.795 -6.358 1.00 86.56 95 LEU A CA 1
ATOM 769 C C . LEU A 1 95 ? -4.758 -4.211 -7.718 1.00 86.56 95 LEU A C 1
ATOM 771 O O . LEU A 1 95 ? -3.700 -4.627 -8.195 1.00 86.56 95 LEU A O 1
ATOM 775 N N . PRO A 1 96 ? -5.470 -3.249 -8.342 1.00 88.50 96 PRO A N 1
ATOM 776 C CA . PRO A 1 96 ? -4.986 -2.578 -9.551 1.00 88.50 96 PRO A CA 1
ATOM 777 C C . PRO A 1 96 ? -3.632 -1.894 -9.370 1.00 88.50 96 PRO A C 1
ATOM 779 O O . PRO A 1 96 ? -2.783 -2.001 -10.250 1.00 88.50 96 PRO A O 1
ATOM 782 N N . TYR A 1 97 ? -3.401 -1.257 -8.219 1.00 91.00 97 TYR A N 1
ATOM 783 C CA . TYR A 1 97 ? -2.104 -0.664 -7.902 1.00 91.00 97 TYR A CA 1
ATOM 784 C C . TYR A 1 97 ? -0.982 -1.703 -7.944 1.00 91.00 97 TYR A C 1
ATOM 786 O O . TYR A 1 97 ? 0.010 -1.505 -8.637 1.00 91.00 97 TYR A O 1
ATOM 794 N N . VAL A 1 98 ? -1.154 -2.849 -7.275 1.00 90.25 98 VAL A N 1
ATOM 795 C CA . VAL A 1 98 ? -0.157 -3.933 -7.287 1.00 90.25 98 VAL A CA 1
ATOM 796 C C . VAL A 1 98 ? 0.067 -4.483 -8.694 1.00 90.25 98 VAL A C 1
ATOM 798 O O . VAL A 1 98 ? 1.202 -4.784 -9.046 1.00 90.25 98 VAL A O 1
ATOM 801 N N . ARG A 1 99 ? -0.980 -4.599 -9.519 1.00 88.44 99 ARG A N 1
ATOM 802 C CA . ARG A 1 99 ? -0.832 -5.033 -10.920 1.00 88.44 99 ARG A CA 1
ATOM 803 C C . ARG A 1 99 ? 0.027 -4.062 -11.725 1.00 88.44 99 ARG A C 1
ATOM 805 O O . ARG A 1 99 ? 0.846 -4.502 -12.518 1.00 88.44 99 ARG A O 1
ATOM 812 N N . GLU A 1 100 ? -0.122 -2.767 -11.480 1.00 90.00 100 GLU A N 1
ATOM 813 C CA . GLU A 1 100 ? 0.677 -1.732 -12.129 1.00 90.00 100 GLU A CA 1
ATOM 814 C C . GLU A 1 100 ? 2.123 -1.680 -11.619 1.00 90.00 100 GLU A C 1
ATOM 816 O O . GLU A 1 100 ? 3.038 -1.450 -12.405 1.00 90.00 100 GLU A O 1
ATOM 821 N N . LEU A 1 101 ? 2.350 -1.988 -10.337 1.00 89.00 101 LEU A N 1
ATOM 822 C CA . LEU A 1 101 ? 3.697 -2.136 -9.775 1.00 89.00 101 LEU A CA 1
ATOM 823 C C . LEU A 1 101 ? 4.534 -3.187 -10.518 1.00 89.00 101 LEU A C 1
ATOM 825 O O . LEU A 1 101 ? 5.732 -2.994 -10.695 1.00 89.00 101 LEU A O 1
ATOM 829 N N . VAL A 1 102 ? 3.912 -4.299 -10.918 1.00 88.88 102 VAL A N 1
ATOM 830 C CA . VAL A 1 102 ? 4.598 -5.459 -11.521 1.00 88.88 102 VAL A CA 1
ATOM 831 C C . VAL A 1 102 ? 4.454 -5.544 -13.043 1.00 88.88 102 VAL A C 1
ATOM 833 O O . VAL A 1 102 ? 4.917 -6.516 -13.653 1.00 88.88 102 VAL A O 1
ATOM 836 N N . ALA A 1 103 ? 3.756 -4.580 -13.646 1.00 85.75 103 ALA A N 1
ATOM 837 C CA . ALA A 1 103 ? 3.516 -4.550 -15.079 1.00 85.75 103 ALA A CA 1
ATOM 838 C C . ALA A 1 103 ? 4.835 -4.340 -15.838 1.00 85.75 103 ALA A C 1
ATOM 840 O O . ALA A 1 103 ? 5.693 -3.551 -15.441 1.00 85.75 103 ALA A O 1
ATOM 841 N N . GLU A 1 104 ? 4.997 -5.069 -16.937 1.00 77.62 104 GLU A N 1
ATOM 842 C CA . GLU A 1 104 ? 6.166 -4.943 -17.815 1.00 77.62 104 GLU A CA 1
ATOM 843 C C . GLU A 1 104 ? 5.918 -3.922 -18.900 1.00 77.62 104 GLU A C 1
ATOM 845 O O . GLU A 1 104 ? 6.782 -3.105 -19.180 1.00 77.62 104 GLU A O 1
ATOM 850 N N . GLU A 1 105 ? 4.718 -3.923 -19.460 1.00 77.19 105 GLU A N 1
ATOM 851 C CA . GLU A 1 105 ? 4.356 -3.059 -20.565 1.00 77.19 105 GLU A CA 1
ATOM 852 C C . GLU A 1 105 ? 3.243 -2.102 -20.143 1.00 77.19 105 GLU A C 1
ATOM 854 O O . GLU A 1 105 ? 2.408 -2.441 -19.292 1.00 77.19 105 GLU A O 1
ATOM 859 N N . PRO A 1 106 ? 3.222 -0.888 -20.710 1.00 76.88 106 PRO A N 1
ATOM 860 C CA . PRO A 1 106 ? 2.073 -0.021 -20.569 1.00 76.88 106 PRO A CA 1
ATOM 861 C C . PRO A 1 106 ? 0.859 -0.642 -21.256 1.00 76.88 106 PRO A C 1
ATOM 863 O O . PRO A 1 106 ? 0.910 -1.000 -22.429 1.00 76.88 106 PRO A O 1
ATOM 866 N N . ILE A 1 107 ? -0.262 -0.705 -20.544 1.00 78.12 107 ILE A N 1
ATOM 867 C CA . ILE A 1 107 ? -1.561 -1.000 -21.151 1.00 78.12 107 ILE A CA 1
ATOM 868 C C . ILE A 1 107 ? -2.291 0.329 -21.230 1.00 78.12 107 ILE A C 1
ATOM 870 O O . ILE A 1 107 ? -2.725 0.863 -20.210 1.00 78.12 107 ILE A O 1
ATOM 874 N N . ILE A 1 108 ? -2.362 0.893 -22.432 1.00 77.06 108 ILE A N 1
ATOM 875 C CA . ILE A 1 108 ? -3.000 2.185 -22.676 1.00 77.06 108 ILE A CA 1
ATOM 876 C C . ILE A 1 108 ? -4.459 1.924 -23.036 1.00 77.06 108 ILE A C 1
ATOM 878 O O . ILE A 1 108 ? -4.754 1.210 -23.991 1.00 77.06 108 ILE A O 1
ATOM 882 N N . HIS A 1 109 ? -5.360 2.490 -22.245 1.00 75.31 109 HIS A N 1
ATOM 883 C CA . HIS A 1 109 ? -6.783 2.547 -22.549 1.00 75.31 109 HIS A CA 1
ATOM 884 C C . HIS A 1 109 ? -7.123 3.936 -23.096 1.00 75.31 109 HIS A C 1
ATOM 886 O O . HIS A 1 109 ? -6.383 4.891 -22.851 1.00 75.31 109 HIS A O 1
ATOM 892 N N . ASP A 1 110 ? -8.253 4.053 -23.800 1.00 75.69 110 ASP A N 1
ATOM 893 C CA . ASP A 1 110 ? -8.731 5.332 -24.353 1.00 75.69 110 ASP A CA 1
ATOM 894 C C . ASP A 1 110 ? -8.889 6.415 -23.274 1.00 75.69 110 ASP A C 1
ATOM 896 O O . ASP A 1 110 ? -8.800 7.609 -23.562 1.00 75.69 110 ASP A O 1
ATOM 900 N N . ASP A 1 111 ? -9.064 6.007 -22.015 1.00 75.06 111 ASP A N 1
ATOM 901 C CA . ASP A 1 111 ? -8.942 6.881 -20.864 1.00 75.06 111 ASP A CA 1
ATOM 902 C C . ASP A 1 111 ? -7.650 6.648 -20.054 1.00 75.06 111 ASP A C 1
ATOM 904 O O . ASP A 1 111 ? -7.189 5.541 -19.744 1.00 75.06 111 ASP A O 1
ATOM 908 N N . GLU A 1 112 ? -7.049 7.762 -19.634 1.00 70.06 11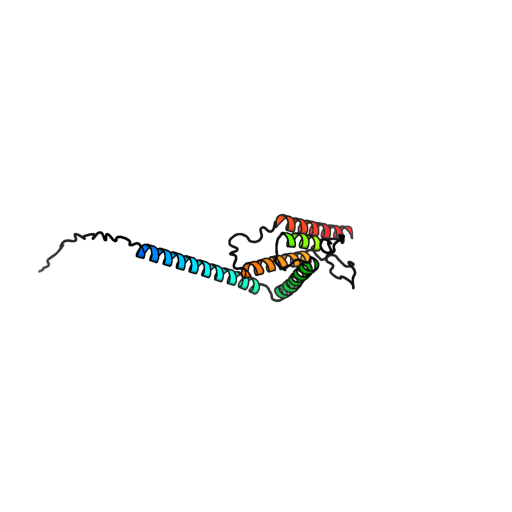2 GLU A N 1
ATOM 909 C CA . GLU A 1 112 ? -5.850 7.738 -18.793 1.00 70.06 112 GLU A CA 1
ATOM 910 C C . GLU A 1 112 ? -6.117 7.055 -17.435 1.00 70.06 112 GLU A C 1
ATOM 912 O O . GLU A 1 112 ? -5.206 6.501 -16.813 1.00 70.06 112 GLU A O 1
ATOM 917 N N . TYR A 1 113 ? -7.380 7.036 -16.996 1.00 69.62 113 TYR A N 1
ATOM 918 C CA . TYR A 1 113 ? -7.805 6.411 -15.750 1.00 69.62 113 TYR A CA 1
ATOM 919 C C . TYR A 1 113 ? -7.599 4.894 -15.760 1.00 69.62 113 TYR A C 1
ATOM 921 O O . TYR A 1 113 ? -7.054 4.357 -14.796 1.00 69.62 113 TYR A O 1
ATOM 929 N N . HIS A 1 114 ? -7.989 4.166 -16.809 1.00 72.50 114 HIS A N 1
ATOM 930 C CA . HIS A 1 114 ? -7.824 2.708 -16.795 1.00 72.50 114 HIS A CA 1
ATOM 931 C C . HIS A 1 114 ? -6.413 2.291 -17.211 1.00 72.50 114 HIS A C 1
ATOM 933 O O . HIS A 1 114 ? -5.975 1.197 -16.861 1.00 72.50 114 HIS A O 1
ATOM 939 N N . SER A 1 115 ? -5.655 3.192 -17.840 1.00 73.94 115 SER A N 1
ATOM 940 C CA . SER A 1 115 ? -4.304 2.928 -18.338 1.00 73.94 115 SER A CA 1
ATOM 941 C C . SER A 1 115 ? -3.329 2.449 -17.252 1.00 73.94 115 SER A C 1
ATOM 943 O O . SER A 1 115 ? -3.123 3.125 -16.240 1.00 73.94 115 SER A O 1
ATOM 945 N N . ILE A 1 116 ? -2.696 1.296 -17.455 1.00 75.19 116 ILE A N 1
ATOM 946 C CA . ILE A 1 116 ? -1.650 0.742 -16.587 1.00 75.19 116 ILE A CA 1
ATOM 947 C C . ILE A 1 116 ? -0.305 1.288 -17.076 1.00 75.19 116 ILE A C 1
ATOM 949 O O . ILE A 1 116 ? 0.108 1.011 -18.196 1.00 75.19 116 ILE A O 1
ATOM 953 N N . LYS A 1 117 ? 0.369 2.078 -16.242 1.00 74.69 117 LYS A N 1
ATOM 954 C CA . LYS A 1 117 ? 1.694 2.663 -16.465 1.00 74.69 117 LYS A CA 1
ATOM 955 C C . LYS A 1 117 ? 2.685 1.998 -15.504 1.00 74.69 117 LYS A C 1
ATOM 957 O O . LYS A 1 117 ? 2.636 2.259 -14.302 1.00 74.69 117 LYS A O 1
ATOM 962 N N . PRO A 1 118 ? 3.561 1.119 -15.997 1.00 76.19 118 PRO A N 1
ATOM 963 C CA . PRO A 1 118 ? 4.413 0.336 -15.125 1.00 76.19 118 PRO A CA 1
ATOM 964 C C . PRO A 1 118 ? 5.438 1.214 -14.392 1.00 76.19 118 PRO A C 1
ATOM 966 O O . PRO A 1 118 ? 5.902 2.225 -14.922 1.00 76.19 118 PRO A O 1
ATOM 969 N N . ILE A 1 119 ? 5.806 0.829 -13.166 1.00 79.31 119 ILE A N 1
ATOM 970 C CA . ILE A 1 119 ? 6.845 1.545 -12.413 1.00 79.31 119 ILE A CA 1
ATOM 971 C C . ILE A 1 119 ? 8.225 1.283 -13.018 1.00 79.31 119 ILE A C 1
ATOM 973 O O . ILE A 1 119 ? 8.549 0.159 -13.411 1.00 79.31 119 ILE A O 1
ATOM 977 N N . ARG A 1 120 ? 9.055 2.333 -13.028 1.00 76.62 120 ARG A N 1
ATOM 978 C CA . ARG A 1 120 ? 10.456 2.315 -13.457 1.00 76.62 120 ARG A CA 1
ATOM 979 C C . ARG A 1 120 ? 11.360 2.957 -12.416 1.00 76.62 120 ARG A C 1
ATOM 981 O O . ARG A 1 120 ? 10.981 3.942 -11.784 1.00 76.62 120 ARG A O 1
ATOM 988 N N . VAL A 1 121 ? 12.561 2.403 -12.242 1.00 62.91 121 VAL A N 1
ATOM 989 C CA . VAL A 1 121 ? 13.568 2.927 -11.295 1.00 62.91 121 VAL A CA 1
ATOM 990 C C . VAL A 1 121 ? 14.172 4.248 -11.788 1.00 62.91 121 VAL A C 1
ATOM 992 O O . VAL A 1 121 ? 14.510 5.112 -10.977 1.00 62.91 121 VAL A O 1
ATOM 995 N N . ARG A 1 122 ? 14.272 4.422 -13.110 1.00 60.09 122 ARG A N 1
ATOM 996 C CA . ARG A 1 122 ? 14.802 5.612 -13.785 1.00 60.09 122 ARG A CA 1
ATOM 997 C C . ARG A 1 122 ? 13.847 6.007 -14.903 1.00 60.09 122 ARG A C 1
ATOM 999 O O . ARG A 1 122 ? 14.078 5.663 -16.044 1.00 60.09 122 ARG A O 1
ATOM 1006 N N . ALA A 1 123 ? 12.718 6.611 -14.547 1.00 57.84 123 ALA A N 1
ATOM 1007 C CA . ALA A 1 123 ? 11.843 7.192 -15.557 1.00 57.84 123 ALA A CA 1
ATOM 1008 C C . ALA A 1 123 ? 12.522 8.461 -16.091 1.00 57.84 123 ALA A C 1
ATOM 1010 O O . ALA A 1 123 ? 12.517 9.499 -15.423 1.00 57.84 123 ALA A O 1
ATOM 1011 N N . ASP A 1 124 ? 13.162 8.354 -17.249 1.00 51.88 124 ASP A N 1
ATOM 1012 C CA . ASP A 1 124 ? 13.817 9.482 -17.910 1.00 51.88 124 ASP A CA 1
ATOM 1013 C C . ASP A 1 124 ? 12.749 10.465 -18.410 1.00 51.88 124 ASP A C 1
ATOM 1015 O O . ASP A 1 124 ? 11.630 10.048 -18.685 1.00 51.88 124 ASP A O 1
ATOM 1019 N N . HIS A 1 125 ? 13.061 11.766 -18.477 1.00 46.50 125 HIS A N 1
ATOM 1020 C CA . HIS A 1 125 ? 12.160 12.905 -18.748 1.00 46.50 125 HIS A CA 1
ATOM 1021 C C . HIS A 1 125 ? 10.996 12.655 -19.746 1.00 46.50 125 HIS A C 1
ATOM 1023 O O . HIS A 1 125 ? 11.025 13.119 -20.882 1.00 46.50 125 HIS A O 1
ATOM 1029 N N . GLY A 1 126 ? 9.931 11.980 -19.297 1.00 53.44 126 GLY A N 1
ATOM 1030 C CA . GLY A 1 126 ? 8.724 11.678 -20.078 1.00 53.44 126 GLY A CA 1
ATOM 1031 C C . GLY A 1 126 ? 8.648 10.281 -20.719 1.00 53.44 126 GLY A C 1
ATOM 1032 O O . GLY A 1 126 ? 7.630 9.980 -21.339 1.00 53.44 126 GLY A O 1
ATOM 1033 N N . GLY A 1 127 ? 9.661 9.426 -20.562 1.00 54.66 127 GLY A N 1
ATOM 1034 C CA . GLY A 1 127 ? 9.699 8.053 -21.074 1.00 54.66 127 GLY A CA 1
ATOM 1035 C C . GLY A 1 127 ? 9.303 6.984 -20.045 1.00 54.66 127 GLY A C 1
ATOM 1036 O O . GLY A 1 127 ? 9.409 7.177 -18.835 1.00 54.66 127 GLY A O 1
ATOM 1037 N N . LEU A 1 128 ? 8.855 5.826 -20.545 1.00 59.16 128 LEU A N 1
ATOM 1038 C CA . LEU A 1 128 ? 8.698 4.578 -19.772 1.00 59.16 128 LEU A CA 1
ATOM 1039 C C . LEU A 1 128 ? 9.962 3.695 -19.823 1.00 59.16 128 LEU A C 1
ATOM 1041 O O . LEU A 1 128 ? 9.929 2.537 -19.393 1.00 59.16 128 LEU A O 1
ATOM 1045 N N . GLU A 1 129 ? 11.050 4.229 -20.378 1.00 57.59 129 GLU A N 1
ATOM 1046 C CA . GLU A 1 129 ? 12.360 3.585 -20.399 1.00 57.59 129 GLU A CA 1
ATOM 1047 C C . GLU A 1 129 ? 12.934 3.553 -18.979 1.00 57.59 129 GLU A C 1
ATOM 1049 O O . GLU A 1 129 ? 12.732 4.483 -18.201 1.00 57.59 129 GLU A O 1
ATOM 1054 N N . GLY A 1 130 ? 13.558 2.435 -18.610 1.00 66.31 130 GLY A N 1
ATOM 1055 C CA . GLY A 1 130 ? 14.139 2.208 -17.290 1.00 66.31 130 GLY A CA 1
ATOM 1056 C C . GLY A 1 130 ? 13.993 0.761 -16.822 1.00 66.31 130 GLY A C 1
ATOM 1057 O O . GLY A 1 130 ? 13.165 0.002 -17.327 1.00 66.31 130 GLY A O 1
ATOM 1058 N N . ASP A 1 131 ? 14.783 0.388 -15.817 1.00 73.25 131 ASP A N 1
ATOM 1059 C CA . ASP A 1 131 ? 14.730 -0.959 -15.255 1.00 73.25 131 ASP A CA 1
ATOM 1060 C C . ASP A 1 131 ? 13.447 -1.187 -14.452 1.00 73.25 131 ASP A C 1
ATOM 1062 O O . ASP A 1 131 ? 12.928 -0.288 -13.765 1.00 73.25 131 ASP A O 1
ATOM 1066 N N . LEU A 1 132 ? 12.969 -2.431 -14.500 1.00 81.25 132 LEU A N 1
ATOM 1067 C CA . LEU A 1 132 ? 11.935 -2.910 -13.598 1.00 81.25 132 LEU A CA 1
ATOM 1068 C C . LEU A 1 132 ? 12.433 -2.845 -12.143 1.00 81.25 132 LEU A C 1
ATOM 1070 O O . LEU A 1 132 ? 13.589 -3.170 -11.858 1.00 81.25 132 LEU A O 1
ATOM 1074 N N . PRO A 1 133 ? 11.573 -2.446 -11.192 1.00 84.94 133 PRO A N 1
ATOM 1075 C CA . PRO A 1 133 ? 11.940 -2.411 -9.782 1.00 84.94 133 PRO A CA 1
ATOM 1076 C C . PRO A 1 133 ? 12.297 -3.808 -9.263 1.00 84.94 133 PRO A C 1
ATOM 1078 O O . PRO A 1 133 ? 11.636 -4.796 -9.585 1.00 84.94 133 PRO A O 1
ATOM 1081 N N . SER A 1 134 ? 13.303 -3.901 -8.392 1.00 86.25 134 SER A N 1
ATOM 1082 C CA . SER A 1 134 ? 13.641 -5.185 -7.771 1.00 86.25 134 SER A CA 1
ATOM 1083 C C . SER A 1 134 ? 12.454 -5.736 -6.961 1.00 86.25 134 SER A C 1
ATOM 1085 O O . SER A 1 134 ? 11.623 -4.960 -6.463 1.00 86.25 134 SER A O 1
ATOM 1087 N N . PRO A 1 135 ? 12.355 -7.060 -6.760 1.00 84.62 135 PRO A N 1
ATOM 1088 C CA . PRO A 1 135 ? 11.286 -7.626 -5.947 1.00 84.62 135 PRO A CA 1
ATOM 1089 C C . PRO A 1 135 ? 11.222 -7.084 -4.511 1.00 84.62 135 PRO A C 1
ATOM 1091 O O . PRO A 1 135 ? 10.134 -6.949 -3.953 1.00 84.62 135 PRO A O 1
ATOM 1094 N N . GLU A 1 136 ? 12.359 -6.726 -3.916 1.00 84.19 136 GLU A N 1
ATOM 1095 C CA . GLU A 1 136 ? 12.444 -6.102 -2.589 1.00 84.19 136 GLU A CA 1
ATOM 1096 C C . GLU A 1 136 ? 11.822 -4.706 -2.597 1.00 84.19 136 GLU A C 1
ATOM 1098 O O . GLU A 1 136 ? 11.151 -4.308 -1.643 1.00 84.19 136 GLU A O 1
ATOM 1103 N N . THR A 1 137 ? 12.008 -3.973 -3.696 1.00 87.50 137 THR A N 1
ATOM 1104 C CA . THR A 1 137 ? 11.397 -2.658 -3.896 1.00 87.50 137 THR A CA 1
ATOM 1105 C C . THR A 1 137 ? 9.877 -2.786 -3.990 1.00 87.50 137 THR A C 1
ATOM 1107 O O . THR A 1 137 ? 9.158 -2.032 -3.332 1.00 87.50 137 THR A O 1
ATOM 1110 N N . ILE A 1 138 ? 9.371 -3.777 -4.734 1.00 86.94 138 ILE A N 1
ATOM 1111 C CA . ILE A 1 138 ? 7.932 -4.081 -4.801 1.00 86.94 138 ILE A CA 1
ATOM 1112 C C . ILE A 1 138 ? 7.373 -4.449 -3.425 1.00 86.94 138 ILE A C 1
ATOM 1114 O O . ILE A 1 138 ? 6.343 -3.910 -3.011 1.00 86.94 138 ILE A O 1
ATOM 1118 N N . ASP A 1 139 ? 8.070 -5.309 -2.680 1.00 84.69 139 ASP A N 1
ATOM 1119 C CA . ASP A 1 139 ? 7.681 -5.668 -1.316 1.00 84.69 139 ASP A CA 1
ATOM 1120 C C . ASP A 1 139 ? 7.618 -4.430 -0.406 1.00 84.69 139 ASP A C 1
ATOM 1122 O O . ASP A 1 139 ? 6.716 -4.328 0.429 1.00 84.69 139 ASP A O 1
ATOM 1126 N N . ALA A 1 140 ? 8.541 -3.476 -0.560 1.00 85.12 140 ALA A N 1
ATOM 1127 C CA . ALA A 1 140 ? 8.548 -2.239 0.217 1.00 85.12 140 ALA A CA 1
ATOM 1128 C C . ALA A 1 140 ? 7.336 -1.345 -0.098 1.00 85.12 140 ALA A C 1
ATOM 1130 O O . ALA A 1 140 ? 6.688 -0.859 0.835 1.00 85.12 140 ALA A O 1
ATOM 1131 N N . TYR A 1 141 ? 6.968 -1.193 -1.377 1.00 90.00 141 TYR A N 1
ATOM 1132 C CA . TYR A 1 141 ? 5.734 -0.503 -1.773 1.00 90.00 141 TYR A CA 1
ATOM 1133 C C . TYR A 1 141 ? 4.503 -1.148 -1.134 1.00 90.00 141 TYR A C 1
ATOM 1135 O O . TYR A 1 141 ? 3.720 -0.465 -0.473 1.00 90.00 141 TYR A O 1
ATOM 1143 N N . VAL A 1 142 ? 4.355 -2.465 -1.279 1.00 89.38 142 VAL A N 1
ATOM 1144 C CA . VAL A 1 142 ? 3.209 -3.222 -0.756 1.00 89.38 142 VAL A CA 1
ATOM 1145 C C . VAL A 1 142 ? 3.110 -3.097 0.764 1.00 89.38 142 VAL A C 1
ATOM 1147 O O . VAL A 1 142 ? 2.046 -2.757 1.282 1.00 89.38 142 VAL A O 1
ATOM 1150 N N . LYS A 1 143 ? 4.220 -3.291 1.485 1.00 85.69 143 LYS A N 1
ATOM 1151 C CA . LYS A 1 143 ? 4.263 -3.144 2.947 1.00 85.69 143 LYS A CA 1
ATOM 1152 C C . LYS A 1 143 ? 3.890 -1.732 3.393 1.00 85.69 143 LYS A C 1
ATOM 1154 O O . LYS A 1 143 ? 3.125 -1.595 4.341 1.00 85.69 143 LYS A O 1
ATOM 1159 N N . SER A 1 144 ? 4.360 -0.698 2.694 1.00 90.00 144 SER A N 1
ATOM 1160 C CA . SER A 1 144 ? 4.046 0.693 3.043 1.00 90.00 144 SER A CA 1
ATOM 1161 C C . SER A 1 144 ? 2.558 1.043 2.893 1.00 90.00 144 SER A C 1
ATOM 1163 O O . SER A 1 144 ? 2.036 1.832 3.679 1.00 90.00 144 SER A O 1
ATOM 1165 N N . VAL A 1 145 ? 1.861 0.443 1.919 1.00 89.88 145 VAL A N 1
ATOM 1166 C CA . VAL A 1 145 ? 0.421 0.661 1.699 1.00 89.88 145 VAL A CA 1
ATOM 1167 C C . VAL A 1 145 ? -0.415 -0.134 2.703 1.00 89.88 145 VAL A C 1
ATOM 1169 O O . VAL A 1 145 ? -1.421 0.370 3.196 1.00 89.88 145 VAL A O 1
ATOM 1172 N N . ILE A 1 146 ? 0.020 -1.343 3.069 1.00 85.94 146 ILE A N 1
ATOM 1173 C CA . ILE A 1 146 ? -0.585 -2.108 4.172 1.00 85.94 146 ILE A CA 1
ATOM 1174 C C . ILE A 1 146 ? -0.430 -1.352 5.498 1.00 85.94 146 ILE A C 1
ATOM 1176 O O . ILE A 1 146 ? -1.371 -1.290 6.285 1.00 85.94 146 ILE A O 1
ATOM 1180 N N . ASP A 1 147 ? 0.737 -0.752 5.734 1.00 85.00 147 ASP A N 1
ATOM 1181 C CA . ASP A 1 147 ? 0.967 0.109 6.892 1.00 85.00 147 ASP A CA 1
ATOM 1182 C C . ASP A 1 147 ? 0.028 1.326 6.873 1.00 85.00 147 ASP A C 1
ATOM 1184 O O . ASP A 1 147 ? -0.667 1.571 7.855 1.00 85.00 147 ASP A O 1
ATOM 1188 N N . LEU A 1 148 ? -0.102 2.013 5.729 1.00 88.69 148 LEU A N 1
ATOM 1189 C CA . LEU A 1 148 ? -1.039 3.131 5.556 1.00 88.69 148 LEU A CA 1
ATOM 1190 C C . LEU A 1 148 ? -2.492 2.731 5.845 1.00 88.69 148 LEU A C 1
ATOM 1192 O O . LEU A 1 148 ? -3.220 3.492 6.477 1.00 88.69 148 LEU A O 1
ATOM 1196 N N . TYR A 1 149 ? -2.9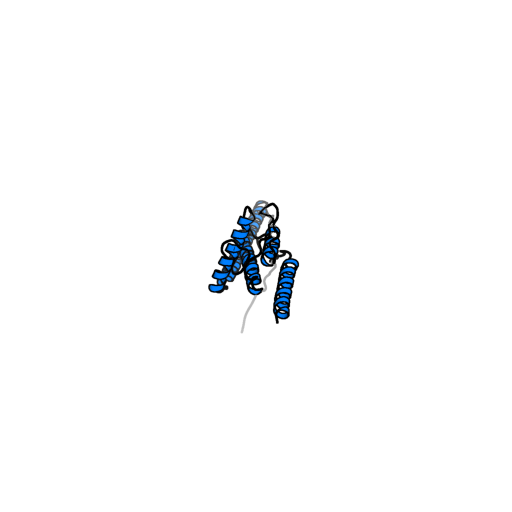16 1.539 5.420 1.00 86.69 149 TYR A N 1
ATOM 1197 C CA . TYR A 1 149 ? -4.233 1.006 5.767 1.00 86.69 149 TYR A CA 1
ATOM 1198 C C . TYR A 1 149 ? -4.401 0.878 7.285 1.00 86.69 149 TYR A C 1
ATOM 1200 O O . TYR A 1 149 ? -5.394 1.352 7.832 1.00 86.69 149 TYR A O 1
ATOM 1208 N N . GLY A 1 150 ? -3.410 0.305 7.975 1.00 79.75 150 GLY A N 1
ATOM 1209 C CA . GLY A 1 150 ? -3.408 0.217 9.437 1.00 79.75 150 GLY A CA 1
ATOM 1210 C C . GLY A 1 150 ? -3.546 1.588 10.108 1.00 79.75 150 GLY A C 1
ATOM 1211 O O . GLY A 1 150 ? -4.346 1.742 11.027 1.00 79.75 150 GLY A O 1
ATOM 1212 N N . GLN A 1 151 ? -2.841 2.601 9.595 1.00 83.88 151 GLN A N 1
ATOM 1213 C CA . GLN A 1 151 ? -2.948 3.984 10.075 1.00 83.88 151 GLN A CA 1
ATOM 1214 C C . GLN A 1 151 ? -4.356 4.563 9.869 1.00 83.88 151 GLN A C 1
ATOM 1216 O O . GLN A 1 151 ? -4.928 5.145 10.788 1.00 83.88 151 GLN A O 1
ATOM 1221 N N . GLN A 1 152 ? -4.941 4.381 8.681 1.00 85.00 152 GLN A N 1
ATOM 1222 C CA . GLN A 1 152 ? -6.282 4.882 8.359 1.00 85.00 152 GLN A CA 1
ATOM 1223 C C . GLN A 1 152 ? -7.364 4.231 9.228 1.00 85.00 152 GLN A C 1
ATOM 1225 O O . GLN A 1 152 ? -8.269 4.923 9.693 1.00 85.00 152 GLN A O 1
ATOM 1230 N N . MET A 1 153 ? -7.250 2.927 9.493 1.00 78.25 153 MET A N 1
ATOM 1231 C CA . MET A 1 153 ? -8.171 2.203 10.374 1.00 78.25 153 MET A CA 1
ATOM 1232 C C . MET A 1 153 ? -8.075 2.690 11.822 1.00 78.25 153 MET A C 1
ATOM 1234 O O . MET A 1 153 ? -9.104 2.931 12.455 1.00 78.25 153 MET A O 1
ATOM 1238 N N . ALA A 1 154 ? -6.854 2.917 12.317 1.00 71.81 154 ALA A N 1
ATOM 1239 C CA . ALA A 1 154 ? -6.623 3.460 13.653 1.00 71.81 154 ALA A CA 1
ATOM 1240 C C . ALA A 1 154 ? -7.260 4.849 13.826 1.00 71.81 154 ALA A C 1
ATOM 1242 O O . ALA A 1 154 ? -7.907 5.116 14.837 1.00 71.81 154 ALA A O 1
ATOM 1243 N N . MET A 1 155 ? -7.146 5.714 12.812 1.00 73.12 155 MET A N 1
ATOM 1244 C CA . MET A 1 155 ? -7.751 7.051 12.822 1.00 73.12 155 MET A CA 1
ATOM 1245 C C . MET A 1 155 ? -9.285 7.031 12.773 1.00 73.12 155 MET A C 1
ATOM 1247 O O . MET A 1 155 ? -9.922 7.939 13.300 1.00 73.12 155 MET A O 1
ATOM 1251 N N . GLN A 1 156 ? -9.890 6.020 12.144 1.00 70.31 156 GLN A N 1
ATOM 1252 C CA . GLN A 1 156 ? -11.349 5.892 12.034 1.00 70.31 156 GLN A CA 1
ATOM 1253 C C . GLN A 1 156 ? -12.003 5.294 13.286 1.00 70.31 156 GLN A C 1
ATOM 1255 O O . GLN A 1 156 ? -13.228 5.191 13.345 1.00 70.31 156 GLN A O 1
ATOM 1260 N N . GLY A 1 157 ? -11.214 4.881 14.282 1.00 59.44 157 GLY A N 1
ATOM 1261 C CA . GLY A 1 157 ? -11.737 4.295 15.511 1.00 59.44 157 GLY A CA 1
ATOM 1262 C C . GLY A 1 157 ? -12.524 3.004 15.274 1.00 59.44 157 GLY A C 1
ATOM 1263 O O . GLY A 1 157 ? -13.330 2.627 16.122 1.00 59.44 157 GLY A O 1
ATOM 1264 N N . GLN A 1 158 ? -12.318 2.302 14.155 1.00 57.12 158 GLN A N 1
ATOM 1265 C CA . GLN A 1 158 ? -12.902 0.980 13.927 1.00 57.12 158 GLN A CA 1
ATOM 1266 C C . GLN A 1 158 ? -12.015 -0.073 14.583 1.00 57.12 158 GLN A C 1
ATOM 1268 O O . GLN A 1 158 ? -10.830 -0.170 14.280 1.00 57.12 158 GLN A O 1
ATOM 1273 N N . SER A 1 159 ? -12.602 -0.829 15.512 1.00 47.97 159 SER A N 1
ATOM 1274 C CA . SER A 1 159 ? -11.913 -1.885 16.249 1.00 47.97 159 SER A CA 1
ATOM 1275 C C . SER A 1 159 ? -11.543 -2.972 15.267 1.00 47.97 159 SER A C 1
ATOM 1277 O O . SER A 1 159 ? -12.399 -3.684 14.747 1.00 47.97 159 SER A O 1
ATOM 1279 N N . SER A 1 160 ? -10.254 -3.102 15.014 1.00 47.59 160 SER A N 1
ATOM 1280 C CA . SER A 1 160 ? -9.686 -4.164 14.207 1.00 47.59 160 SER A CA 1
ATOM 1281 C C . SER A 1 160 ? -9.486 -5.412 15.067 1.00 47.59 160 SER A C 1
ATOM 1283 O O . SER A 1 160 ? -8.485 -6.110 14.928 1.00 47.59 160 SER A O 1
ATOM 1285 N N . SER A 1 161 ? -10.430 -5.736 15.957 1.00 44.50 161 SER A N 1
ATOM 1286 C CA . SER A 1 161 ? -10.485 -7.081 16.513 1.00 44.50 161 SER A CA 1
ATOM 1287 C C . SER A 1 161 ? -10.943 -8.001 15.376 1.00 44.50 161 SER A C 1
ATOM 1289 O O . SER A 1 161 ? -12.085 -7.973 14.933 1.00 44.50 161 SER A O 1
ATOM 1291 N N . HIS A 1 162 ? -10.001 -8.784 14.846 1.00 41.28 162 HIS A N 1
ATOM 1292 C CA . HIS A 1 162 ? -10.211 -9.880 13.887 1.00 41.28 162 HIS A CA 1
ATOM 1293 C C . HIS A 1 162 ? -10.306 -9.618 12.372 1.00 41.28 162 HIS A C 1
ATOM 1295 O O . HIS A 1 162 ? -10.646 -10.545 11.642 1.00 41.28 162 HIS A O 1
ATOM 1301 N N . ASN A 1 163 ? -9.891 -8.468 11.835 1.00 42.50 163 ASN A N 1
ATOM 1302 C CA . ASN A 1 163 ? -9.730 -8.329 10.374 1.00 42.50 163 ASN A CA 1
ATOM 1303 C C . ASN A 1 163 ? -8.459 -7.564 9.989 1.00 42.50 163 ASN A C 1
ATOM 1305 O O . ASN A 1 163 ? -8.486 -6.581 9.253 1.00 42.50 163 ASN A O 1
ATOM 1309 N N . THR A 1 164 ? -7.302 -8.051 10.438 1.00 44.56 164 THR A N 1
ATOM 1310 C CA . THR A 1 164 ? -6.038 -7.770 9.754 1.00 44.56 164 THR A CA 1
ATOM 1311 C C . THR A 1 164 ? -6.151 -8.299 8.326 1.00 44.56 164 THR A C 1
ATOM 1313 O O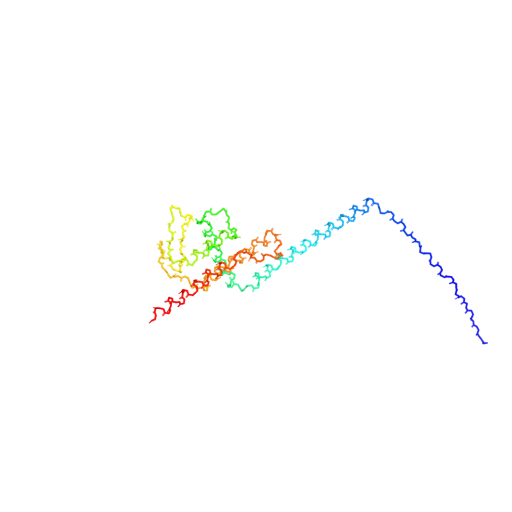 . THR A 1 164 ? -5.868 -9.458 8.051 1.00 44.56 164 THR A O 1
ATOM 1316 N N . VAL A 1 165 ? -6.585 -7.440 7.404 1.00 47.12 165 VAL A N 1
ATOM 1317 C CA . VAL A 1 165 ? -6.356 -7.598 5.968 1.00 47.12 165 VAL A CA 1
ATOM 1318 C C . VAL A 1 165 ? -6.862 -8.950 5.439 1.00 47.12 165 VAL A C 1
ATOM 1320 O O . VAL A 1 165 ? -6.093 -9.808 5.016 1.00 47.12 165 VAL A O 1
ATOM 1323 N N . ASN A 1 166 ? -8.183 -9.113 5.341 1.00 46.88 166 ASN A N 1
ATOM 1324 C CA . ASN A 1 166 ? -8.754 -10.028 4.344 1.00 46.88 166 ASN A CA 1
ATOM 1325 C C . ASN A 1 166 ? -8.867 -9.315 2.978 1.00 46.88 166 ASN A C 1
ATOM 1327 O O . ASN A 1 166 ? -9.848 -9.450 2.252 1.00 46.88 166 ASN A O 1
ATOM 1331 N N . LEU A 1 167 ? -7.851 -8.518 2.615 1.00 54.41 167 LEU A N 1
ATOM 1332 C CA . LEU A 1 167 ? -7.697 -7.912 1.287 1.00 54.41 167 LEU A CA 1
ATOM 1333 C C . LEU A 1 167 ? -7.229 -8.996 0.298 1.00 54.41 167 LEU A C 1
ATOM 1335 O O . LEU A 1 167 ? -6.164 -8.859 -0.288 1.00 54.41 167 LEU A O 1
ATOM 1339 N N . ARG A 1 168 ? -7.943 -10.129 0.184 1.00 54.84 168 ARG A N 1
ATOM 1340 C CA . ARG A 1 168 ? -7.593 -11.285 -0.675 1.00 54.84 168 ARG A CA 1
ATOM 1341 C C . ARG A 1 168 ? -6.073 -11.499 -0.807 1.00 54.84 168 ARG A C 1
ATOM 1343 O O . ARG A 1 168 ? -5.524 -11.554 -1.908 1.00 54.84 168 ARG A O 1
ATOM 1350 N N . THR A 1 169 ? -5.395 -11.634 0.334 1.00 64.19 169 THR A N 1
ATOM 1351 C CA . THR A 1 169 ? -3.929 -11.726 0.469 1.00 64.19 169 THR A CA 1
ATOM 1352 C C . THR A 1 169 ? -3.324 -12.759 -0.480 1.00 64.19 169 THR A C 1
ATOM 1354 O O . THR A 1 169 ? -2.240 -12.553 -1.011 1.00 64.19 169 THR A O 1
ATOM 1357 N N . LYS A 1 170 ? -4.056 -13.843 -0.768 1.00 68.06 170 LYS A N 1
ATOM 1358 C CA . LYS A 1 170 ? -3.649 -14.889 -1.715 1.00 68.06 170 LYS A CA 1
ATOM 1359 C C . LYS A 1 170 ? -3.429 -14.375 -3.144 1.00 68.06 170 LYS A C 1
ATOM 1361 O O . LYS A 1 170 ? -2.473 -14.809 -3.775 1.00 68.06 170 LYS A O 1
ATOM 1366 N N . GLU A 1 171 ? -4.268 -13.469 -3.647 1.00 74.38 171 GLU A N 1
ATOM 1367 C CA . GLU A 1 171 ? -4.139 -12.944 -5.016 1.00 74.38 171 GLU A CA 1
ATOM 1368 C C . GLU A 1 171 ? -2.945 -11.992 -5.125 1.00 74.38 171 GLU A C 1
ATOM 1370 O O . GLU A 1 171 ? -2.101 -12.162 -6.001 1.00 74.38 171 GLU A O 1
ATOM 1375 N N . VAL A 1 172 ? -2.809 -11.061 -4.175 1.00 77.75 172 VAL A N 1
ATOM 1376 C CA . VAL A 1 172 ? -1.661 -10.141 -4.100 1.00 77.75 172 VAL A CA 1
ATOM 1377 C C . VAL A 1 172 ? -0.350 -10.918 -3.941 1.00 77.75 172 VAL A C 1
ATOM 1379 O O . VAL A 1 172 ? 0.603 -10.687 -4.681 1.00 77.75 172 VAL A O 1
ATOM 1382 N N . VAL A 1 173 ? -0.312 -11.898 -3.032 1.00 78.75 173 VAL A N 1
ATOM 1383 C CA . VAL A 1 173 ? 0.848 -12.784 -2.849 1.00 78.75 173 VAL A CA 1
ATOM 1384 C C . VAL A 1 173 ? 1.131 -13.592 -4.114 1.00 78.75 173 VAL A C 1
ATOM 1386 O O . VAL A 1 173 ? 2.295 -13.767 -4.463 1.00 78.75 173 VAL A O 1
ATOM 1389 N N . GLY A 1 174 ? 0.101 -14.069 -4.817 1.00 78.25 174 GLY A N 1
ATOM 1390 C CA . GLY A 1 174 ? 0.247 -14.781 -6.086 1.00 78.25 174 GLY A CA 1
ATOM 1391 C C . GLY A 1 174 ? 0.913 -13.925 -7.164 1.00 78.25 174 GLY A C 1
ATOM 1392 O O . GLY A 1 174 ? 1.867 -14.378 -7.795 1.00 78.25 174 GLY A O 1
ATOM 1393 N N . ILE A 1 175 ? 0.472 -12.673 -7.316 1.00 83.88 175 ILE A N 1
ATOM 1394 C CA . ILE A 1 175 ? 1.050 -11.705 -8.260 1.00 83.88 175 ILE A CA 1
ATOM 1395 C C . ILE A 1 175 ? 2.530 -11.450 -7.936 1.00 83.88 175 ILE A C 1
ATOM 1397 O O . ILE A 1 175 ? 3.381 -11.574 -8.815 1.00 83.88 175 ILE A O 1
ATOM 1401 N N . ILE A 1 176 ? 2.855 -11.172 -6.670 1.00 81.62 176 ILE A N 1
ATOM 1402 C CA . ILE A 1 176 ? 4.236 -10.895 -6.238 1.00 81.62 176 ILE A CA 1
ATOM 1403 C C . ILE A 1 176 ? 5.131 -12.132 -6.398 1.00 81.62 176 ILE A C 1
ATOM 1405 O O . ILE A 1 176 ? 6.275 -12.017 -6.834 1.00 81.62 176 ILE A O 1
ATOM 1409 N N . LYS A 1 177 ? 4.631 -13.334 -6.080 1.00 81.00 177 LYS A N 1
ATOM 1410 C CA . LYS A 1 177 ? 5.381 -14.584 -6.283 1.00 81.00 177 LYS A CA 1
ATOM 1411 C C . LYS A 1 177 ? 5.678 -14.832 -7.759 1.00 81.00 177 LYS A C 1
ATOM 1413 O O . LYS A 1 177 ? 6.805 -15.192 -8.085 1.00 81.00 177 LYS A O 1
ATOM 1418 N N . LYS A 1 178 ? 4.696 -14.613 -8.641 1.00 85.06 178 LYS A N 1
ATOM 1419 C CA . LYS A 1 178 ? 4.885 -14.737 -10.092 1.00 85.06 178 LYS A CA 1
ATOM 1420 C C . LYS A 1 178 ? 5.937 -13.745 -10.594 1.00 85.06 178 LYS A C 1
ATOM 1422 O O . LYS A 1 178 ? 6.816 -14.138 -11.351 1.00 85.06 178 LYS A O 1
ATOM 1427 N N . TYR A 1 179 ? 5.884 -12.501 -10.114 1.00 84.62 179 TYR A N 1
ATOM 1428 C CA . TYR A 1 179 ? 6.879 -11.473 -10.421 1.00 84.62 179 TYR A CA 1
ATOM 1429 C C . TYR A 1 179 ? 8.295 -11.885 -9.996 1.00 84.62 179 TYR A C 1
ATOM 1431 O O . TYR A 1 179 ? 9.217 -11.841 -10.803 1.00 84.62 179 TYR A O 1
ATOM 1439 N N . LYS A 1 180 ? 8.455 -12.353 -8.750 1.00 81.62 180 LYS A N 1
ATOM 1440 C CA . LYS A 1 180 ? 9.735 -12.843 -8.209 1.00 81.62 180 LYS A CA 1
ATOM 1441 C C . LYS A 1 180 ? 10.320 -13.979 -9.036 1.00 81.62 180 LYS A C 1
ATOM 1443 O O . LYS A 1 180 ? 11.501 -13.947 -9.357 1.00 81.62 180 LYS A O 1
ATOM 1448 N N . LEU A 1 181 ? 9.495 -14.971 -9.370 1.00 81.50 181 LEU A N 1
ATOM 1449 C CA . LEU A 1 181 ? 9.932 -16.115 -10.163 1.00 81.50 181 LEU A CA 1
ATOM 1450 C C . LEU A 1 181 ? 10.438 -15.670 -11.537 1.00 81.50 181 LEU A C 1
ATOM 1452 O O . LEU A 1 181 ? 11.516 -16.081 -11.944 1.00 81.50 181 LEU A O 1
ATOM 1456 N N . ARG A 1 182 ? 9.685 -14.801 -12.218 1.00 85.19 182 ARG A N 1
ATOM 1457 C CA . ARG A 1 182 ? 10.071 -14.261 -13.524 1.00 85.19 182 ARG A CA 1
ATOM 1458 C C . ARG A 1 182 ? 11.385 -13.486 -13.457 1.00 85.19 182 ARG A C 1
ATOM 1460 O O . ARG A 1 182 ? 12.290 -13.798 -14.210 1.00 85.19 182 ARG A O 1
ATOM 1467 N N . TYR A 1 183 ? 11.523 -12.577 -12.492 1.00 82.44 183 TYR A N 1
ATOM 1468 C CA . TYR A 1 183 ? 12.749 -11.795 -12.303 1.00 82.44 183 TYR A CA 1
ATOM 1469 C C . TYR A 1 183 ? 13.999 -12.682 -12.153 1.00 82.44 183 TYR A C 1
ATOM 1471 O O . TYR A 1 183 ? 15.056 -12.376 -12.695 1.00 82.44 183 TYR A O 1
ATOM 1479 N N . VAL A 1 184 ? 13.877 -13.811 -11.444 1.00 80.31 184 VAL A N 1
ATOM 1480 C CA . VAL A 1 184 ? 14.961 -14.799 -11.317 1.00 80.31 184 VAL A CA 1
ATOM 1481 C C . VAL A 1 184 ? 15.220 -15.529 -12.638 1.00 80.31 184 VAL A C 1
ATOM 1483 O O . VAL A 1 184 ? 16.376 -15.733 -12.993 1.00 80.31 184 VAL A O 1
ATOM 1486 N N . LEU A 1 185 ? 14.173 -15.924 -13.367 1.00 82.19 185 LEU A N 1
ATOM 1487 C CA . LEU A 1 185 ? 14.315 -16.600 -14.661 1.00 82.19 185 LEU A CA 1
ATOM 1488 C C . LEU A 1 185 ? 14.985 -15.702 -15.710 1.00 82.19 185 LEU A C 1
ATOM 1490 O O . LEU A 1 185 ? 15.879 -16.173 -16.406 1.00 82.19 185 LEU A O 1
ATOM 1494 N N . ASP A 1 186 ? 14.623 -14.420 -15.774 1.00 81.81 186 ASP A N 1
ATOM 1495 C CA . ASP A 1 186 ? 15.226 -13.453 -16.700 1.00 81.81 186 ASP A CA 1
ATOM 1496 C C . ASP A 1 186 ? 16.716 -13.236 -16.387 1.00 81.81 186 ASP A C 1
ATOM 1498 O O . ASP A 1 186 ? 17.551 -13.178 -17.292 1.00 81.81 186 ASP A O 1
ATOM 1502 N N . ALA A 1 187 ? 17.071 -13.194 -15.096 1.00 77.06 187 ALA A N 1
ATOM 1503 C CA . ALA A 1 187 ? 18.459 -13.096 -14.650 1.00 77.06 187 ALA A CA 1
ATOM 1504 C C . ALA A 1 187 ? 19.288 -14.348 -14.996 1.00 77.06 187 ALA A C 1
ATOM 1506 O O . ALA A 1 187 ? 20.478 -14.234 -15.273 1.00 77.06 187 ALA A O 1
ATOM 1507 N N . LEU A 1 188 ? 18.671 -15.535 -14.993 1.00 76.38 188 LEU A N 1
ATOM 1508 C CA . LEU A 1 188 ? 19.328 -16.796 -15.355 1.00 76.38 188 LEU A CA 1
ATOM 1509 C C . LEU A 1 188 ? 19.430 -17.009 -16.871 1.00 76.38 188 LEU A C 1
ATOM 1511 O O . LEU A 1 188 ? 20.382 -17.634 -17.320 1.00 76.38 188 LEU A O 1
ATOM 1515 N N . GLY A 1 189 ? 18.465 -16.514 -17.650 1.00 68.12 189 GLY A N 1
ATOM 1516 C CA . GLY A 1 189 ? 18.467 -16.599 -19.116 1.00 68.12 189 GLY A CA 1
ATOM 1517 C C . GLY A 1 189 ? 19.361 -15.568 -19.812 1.00 68.12 189 GLY A C 1
ATOM 1518 O O . GLY A 1 189 ? 19.547 -15.650 -21.021 1.00 68.12 189 GLY A O 1
ATOM 1519 N N . SER A 1 190 ? 19.900 -14.607 -19.058 1.00 57.22 190 SER A N 1
ATOM 1520 C CA . SER A 1 190 ? 20.820 -13.566 -19.542 1.00 57.22 190 SER A CA 1
ATOM 1521 C C . SER A 1 190 ? 22.306 -13.884 -19.272 1.00 57.22 190 SER A C 1
ATOM 1523 O O . SER A 1 190 ? 23.152 -13.012 -19.472 1.00 57.22 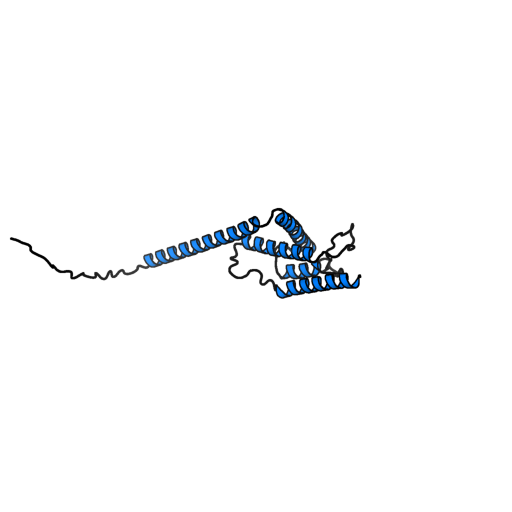190 SER A O 1
ATOM 1525 N N . LEU A 1 191 ? 22.613 -15.098 -18.790 1.00 46.31 191 LEU A N 1
ATOM 1526 C CA . LEU A 1 191 ? 23.964 -15.660 -18.602 1.00 46.31 191 LEU A CA 1
ATOM 1527 C C . LEU A 1 191 ? 24.360 -16.536 -19.796 1.00 46.31 191 LEU A C 1
ATOM 1529 O O . LEU A 1 191 ? 25.553 -16.484 -20.169 1.00 46.31 191 LEU A O 1
#